Protein AF-A0A7W0SCW7-F1 (afdb_monomer)

Structure (mmCIF, N/CA/C/O backbone):
data_AF-A0A7W0SCW7-F1
#
_entry.id   AF-A0A7W0SCW7-F1
#
loop_
_atom_site.group_PDB
_atom_site.id
_atom_site.type_symbol
_atom_site.label_atom_id
_atom_site.label_alt_id
_atom_site.label_comp_id
_atom_site.label_asym_id
_atom_site.label_entity_id
_atom_site.label_seq_id
_atom_site.pdbx_PDB_ins_code
_atom_site.Cartn_x
_atom_site.Cartn_y
_atom_site.Cartn_z
_atom_site.occupancy
_atom_site.B_iso_or_equiv
_atom_site.auth_seq_id
_atom_site.auth_comp_id
_atom_site.auth_asym_id
_atom_site.auth_atom_id
_atom_site.pdbx_PDB_model_num
ATOM 1 N N . MET A 1 1 ? -10.619 -16.658 15.009 1.00 35.47 1 MET A N 1
ATOM 2 C CA . MET A 1 1 ? -9.729 -17.400 14.089 1.00 35.47 1 MET A CA 1
ATOM 3 C C . MET A 1 1 ? -8.859 -16.389 13.366 1.00 35.47 1 MET A C 1
ATOM 5 O O . MET A 1 1 ? -9.398 -15.415 12.860 1.00 35.47 1 MET A O 1
ATOM 9 N N . GLN A 1 2 ? -7.536 -16.546 13.400 1.00 40.06 2 GLN A N 1
ATOM 10 C CA . GLN A 1 2 ? -6.623 -15.662 12.677 1.00 40.06 2 GLN A CA 1
ATOM 11 C C . GLN A 1 2 ? -6.601 -16.139 11.224 1.00 40.06 2 GLN A C 1
ATOM 13 O O . GLN A 1 2 ? -5.915 -17.097 10.895 1.00 40.06 2 GLN A O 1
ATOM 18 N N . THR A 1 3 ? -7.447 -15.551 10.384 1.00 51.59 3 THR A N 1
ATOM 19 C CA . THR A 1 3 ? -7.334 -15.719 8.936 1.00 51.59 3 THR A CA 1
ATOM 20 C C . THR A 1 3 ? -6.038 -15.046 8.504 1.00 51.59 3 THR A C 1
ATOM 22 O O . THR A 1 3 ? -5.818 -13.882 8.850 1.00 51.59 3 THR A O 1
ATOM 25 N N . ASP A 1 4 ? -5.171 -15.775 7.804 1.00 77.69 4 ASP A N 1
ATOM 26 C CA . ASP A 1 4 ? -3.941 -15.217 7.246 1.00 77.69 4 ASP A CA 1
ATOM 27 C C . ASP A 1 4 ? -4.244 -13.938 6.456 1.00 77.69 4 ASP A C 1
ATOM 29 O O . ASP A 1 4 ? -5.260 -13.839 5.761 1.00 77.69 4 ASP A O 1
ATOM 33 N N . PHE A 1 5 ? -3.375 -12.933 6.584 1.00 85.75 5 PHE A N 1
ATOM 34 C CA . PHE A 1 5 ? -3.549 -11.680 5.858 1.00 85.75 5 PHE A CA 1
ATOM 35 C C . PHE A 1 5 ? -3.540 -11.976 4.345 1.00 85.75 5 PHE A C 1
ATOM 37 O O . PHE A 1 5 ? -2.606 -12.631 3.871 1.00 85.75 5 PHE A O 1
ATOM 44 N N . PRO A 1 6 ? -4.547 -11.519 3.575 1.00 91.25 6 PRO A N 1
ATOM 45 C CA . PRO A 1 6 ? -4.760 -11.929 2.191 1.00 91.25 6 PRO A CA 1
ATOM 46 C C . PRO A 1 6 ? -3.832 -11.161 1.249 1.00 91.25 6 PRO A C 1
ATOM 48 O O . PRO A 1 6 ? -4.259 -10.330 0.448 1.00 91.25 6 PRO A O 1
ATOM 51 N N . PHE A 1 7 ? -2.533 -11.412 1.376 1.00 95.50 7 PHE A N 1
ATOM 52 C CA . PHE A 1 7 ? -1.537 -10.807 0.511 1.00 95.50 7 PHE A CA 1
ATOM 53 C C . PHE A 1 7 ? -1.762 -11.218 -0.940 1.00 95.50 7 PHE A C 1
ATOM 55 O O . PHE A 1 7 ? -1.916 -12.407 -1.241 1.00 95.50 7 PHE A O 1
ATOM 62 N N . VAL A 1 8 ? -1.692 -10.245 -1.850 1.00 95.44 8 VAL A N 1
ATOM 63 C CA . VAL A 1 8 ? -1.710 -10.548 -3.284 1.00 95.44 8 VAL A CA 1
ATOM 64 C C . VAL A 1 8 ? -0.492 -11.397 -3.636 1.00 95.44 8 VAL A C 1
ATOM 66 O O . VAL A 1 8 ? 0.618 -11.153 -3.150 1.00 95.44 8 VAL A O 1
ATOM 69 N N . ARG A 1 9 ? -0.691 -12.422 -4.466 1.00 94.62 9 ARG A N 1
ATOM 70 C CA . ARG A 1 9 ? 0.388 -13.294 -4.938 1.00 94.62 9 ARG A CA 1
ATOM 71 C C . ARG A 1 9 ? 0.768 -12.884 -6.347 1.00 94.62 9 ARG A C 1
ATOM 73 O O . ARG A 1 9 ? -0.054 -12.958 -7.251 1.00 94.62 9 ARG A O 1
ATOM 80 N N . ILE A 1 10 ? 2.011 -12.453 -6.506 1.00 95.06 10 ILE A N 1
ATOM 81 C CA . ILE A 1 10 ? 2.553 -12.056 -7.799 1.00 95.06 10 ILE A CA 1
ATOM 82 C C . ILE A 1 10 ? 3.232 -13.275 -8.414 1.00 95.06 10 ILE A C 1
ATOM 84 O O . ILE A 1 10 ? 4.136 -13.824 -7.780 1.00 95.06 10 ILE A O 1
ATOM 88 N N . PRO A 1 11 ? 2.796 -13.737 -9.596 1.00 94.19 11 PRO A N 1
ATOM 89 C CA . PRO A 1 11 ? 3.443 -14.863 -10.249 1.00 94.19 11 PRO A CA 1
ATOM 90 C C . PRO A 1 11 ? 4.864 -14.469 -10.664 1.00 94.19 11 PRO A C 1
ATOM 92 O O . PRO A 1 11 ? 5.093 -13.363 -11.153 1.00 94.19 11 PRO A O 1
ATOM 95 N N . GLU A 1 12 ? 5.826 -15.377 -10.491 1.00 94.75 12 GLU A N 1
ATOM 96 C CA . GLU A 1 12 ? 7.241 -15.100 -10.796 1.00 94.75 12 GLU A CA 1
ATOM 97 C C . GLU A 1 12 ? 7.467 -14.762 -12.275 1.00 94.75 12 GLU A C 1
ATOM 99 O O . GLU A 1 12 ? 8.354 -13.979 -12.613 1.00 94.75 12 GLU A O 1
ATOM 104 N N . THR A 1 13 ? 6.607 -15.280 -13.157 1.00 94.38 13 THR A N 1
ATOM 105 C CA . THR A 1 13 ? 6.583 -14.948 -14.588 1.00 94.38 13 THR A CA 1
ATOM 106 C C . THR A 1 13 ? 6.368 -13.458 -14.854 1.00 94.38 13 THR A C 1
ATOM 108 O O . THR A 1 13 ? 6.744 -12.974 -15.918 1.00 94.38 13 THR A O 1
ATOM 111 N N . LEU A 1 14 ? 5.809 -12.718 -13.892 1.00 94.38 14 LEU A N 1
ATOM 112 C CA . LEU A 1 14 ? 5.561 -11.284 -13.989 1.00 94.38 14 LEU A CA 1
ATOM 113 C C . LEU A 1 14 ? 6.732 -10.437 -13.463 1.00 94.38 14 LEU A C 1
ATOM 115 O O . LEU A 1 14 ? 6.810 -9.248 -13.772 1.00 94.38 14 LEU A O 1
ATOM 119 N N . TYR A 1 15 ? 7.688 -11.017 -12.724 1.00 95.12 15 TYR A N 1
ATOM 120 C CA . TYR A 1 15 ? 8.849 -10.289 -12.184 1.00 95.12 15 TYR A CA 1
ATOM 121 C C . TYR A 1 15 ? 9.679 -9.530 -13.233 1.00 95.12 15 TYR A C 1
ATOM 123 O O . TYR A 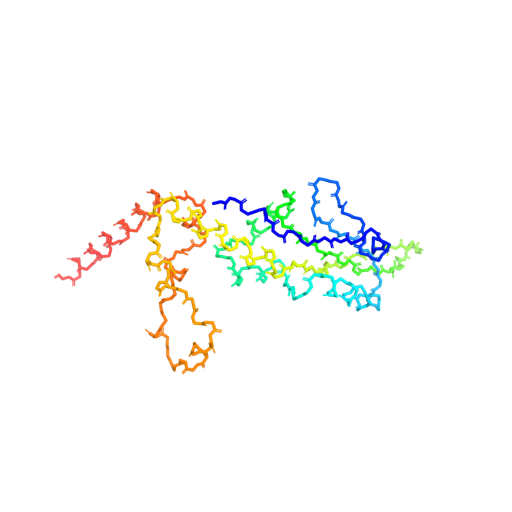1 15 ? 10.141 -8.433 -12.910 1.00 95.12 15 TYR A O 1
ATOM 131 N N . PRO A 1 16 ? 9.852 -10.007 -14.484 1.00 93.69 16 PRO A N 1
ATOM 132 C CA . PRO A 1 16 ? 10.515 -9.220 -15.523 1.00 93.69 16 PRO A CA 1
ATOM 133 C C . PRO A 1 16 ? 9.830 -7.877 -15.816 1.00 93.69 16 PRO A C 1
ATOM 135 O O . PRO A 1 16 ? 10.510 -6.924 -16.200 1.00 93.69 16 PRO A O 1
ATOM 138 N N . ILE A 1 17 ? 8.512 -7.794 -15.606 1.00 92.06 17 ILE A N 1
ATOM 139 C CA . ILE A 1 17 ? 7.700 -6.592 -15.818 1.00 92.06 17 ILE A CA 1
ATOM 140 C C . ILE A 1 17 ? 7.651 -5.760 -14.535 1.00 92.06 17 ILE A C 1
ATOM 142 O O . ILE A 1 17 ? 7.959 -4.572 -14.557 1.00 92.06 17 ILE A O 1
ATOM 146 N N . VAL A 1 18 ? 7.308 -6.371 -13.400 1.00 92.12 18 VAL A N 1
ATOM 147 C CA . VAL A 1 18 ? 6.953 -5.629 -12.172 1.00 92.12 18 VAL A CA 1
ATOM 148 C C . VAL A 1 18 ? 8.115 -5.446 -11.198 1.00 92.12 18 VAL A C 1
ATOM 150 O O . VAL A 1 18 ? 8.032 -4.627 -10.283 1.00 92.12 18 VAL A O 1
ATOM 153 N N . GLY A 1 19 ? 9.209 -6.170 -11.429 1.00 93.81 19 GLY A N 1
ATOM 154 C CA . GLY A 1 19 ? 10.325 -6.322 -10.504 1.00 93.81 19 GLY A CA 1
ATOM 155 C C . GLY A 1 19 ? 10.115 -7.490 -9.543 1.00 93.81 19 GLY A C 1
ATOM 156 O O . GLY A 1 19 ? 8.989 -7.861 -9.223 1.00 93.81 19 GLY A O 1
ATOM 157 N N . ALA A 1 20 ? 11.212 -8.073 -9.065 1.00 94.94 20 ALA A N 1
ATOM 158 C CA . ALA A 1 20 ? 11.166 -8.989 -7.929 1.00 94.94 20 ALA A CA 1
ATOM 159 C C . ALA A 1 20 ? 10.913 -8.198 -6.628 1.00 94.94 20 ALA A C 1
ATOM 161 O O . ALA A 1 20 ? 11.281 -7.018 -6.556 1.00 94.94 20 ALA A O 1
ATOM 162 N N . PRO A 1 21 ? 10.302 -8.809 -5.598 1.00 95.88 21 PRO A N 1
ATOM 163 C CA . PRO A 1 21 ? 10.134 -8.143 -4.316 1.00 95.88 21 PRO A CA 1
ATOM 164 C C . PRO A 1 21 ? 11.492 -7.910 -3.647 1.00 95.88 21 PRO A C 1
ATOM 166 O O . PRO A 1 21 ? 12.355 -8.789 -3.624 1.00 95.88 21 PRO A O 1
ATOM 169 N N . ASP A 1 22 ? 11.657 -6.737 -3.045 1.00 95.56 22 ASP A N 1
ATOM 170 C CA . ASP A 1 22 ? 12.793 -6.432 -2.181 1.00 95.56 22 ASP A CA 1
ATOM 171 C C . ASP A 1 22 ? 12.910 -7.473 -1.051 1.00 95.56 22 ASP A C 1
ATOM 173 O O . ASP A 1 22 ? 11.897 -7.773 -0.400 1.00 95.56 22 ASP A O 1
ATOM 177 N N . PRO A 1 23 ? 14.127 -7.964 -0.742 1.00 94.44 23 PRO A N 1
ATOM 178 C CA . PRO A 1 23 ? 14.338 -8.982 0.281 1.00 94.44 23 PRO A CA 1
ATOM 179 C C . PRO A 1 23 ? 13.669 -8.644 1.617 1.00 94.44 23 PRO A C 1
ATOM 181 O O . PRO A 1 23 ? 13.859 -7.562 2.170 1.00 94.44 23 PRO A O 1
ATOM 184 N N . GLY A 1 24 ? 12.884 -9.588 2.145 1.00 92.94 24 GLY A N 1
ATOM 185 C CA . GLY A 1 24 ? 12.198 -9.443 3.434 1.00 92.94 24 GLY A CA 1
ATOM 186 C C . GLY A 1 24 ? 11.026 -8.457 3.435 1.00 92.94 24 GLY A C 1
ATOM 187 O O . GLY A 1 24 ? 10.461 -8.185 4.491 1.00 92.94 24 GLY A O 1
ATOM 188 N N . THR A 1 25 ? 10.639 -7.927 2.276 1.00 95.88 25 THR A N 1
ATOM 189 C CA . THR A 1 25 ?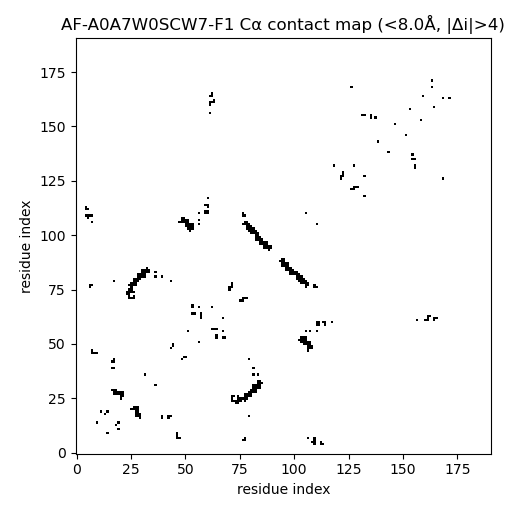 9.508 -7.006 2.152 1.00 95.88 25 THR A CA 1
ATOM 190 C C . THR A 1 25 ? 8.528 -7.477 1.078 1.00 95.88 25 THR A C 1
ATOM 192 O O . THR A 1 25 ? 8.674 -8.540 0.481 1.00 95.88 25 THR A O 1
ATOM 195 N N . ARG A 1 26 ? 7.497 -6.666 0.836 1.00 96.69 26 ARG A N 1
ATOM 196 C CA . ARG A 1 26 ? 6.544 -6.840 -0.266 1.00 96.69 26 ARG A CA 1
ATOM 197 C C . ARG A 1 26 ? 6.555 -5.627 -1.191 1.00 96.69 26 ARG A C 1
ATOM 199 O O . ARG A 1 26 ? 5.513 -5.191 -1.676 1.00 96.69 26 ARG A O 1
ATOM 206 N N . ILE A 1 27 ? 7.735 -5.030 -1.352 1.00 97.94 27 ILE A N 1
ATOM 207 C CA . ILE A 1 27 ? 7.930 -3.860 -2.195 1.00 97.94 27 ILE A CA 1
ATOM 208 C C . ILE A 1 27 ? 8.482 -4.314 -3.539 1.00 97.94 27 ILE A C 1
ATOM 210 O O . ILE A 1 27 ? 9.581 -4.852 -3.601 1.00 97.94 27 ILE A O 1
ATOM 214 N N . TYR A 1 28 ? 7.733 -4.058 -4.603 1.00 97.69 28 TYR A N 1
ATOM 215 C CA . TYR A 1 28 ? 8.117 -4.367 -5.976 1.00 97.69 28 TYR A CA 1
ATOM 216 C C . TYR A 1 28 ? 8.518 -3.063 -6.660 1.00 97.69 28 TYR A C 1
ATOM 218 O O . TYR A 1 28 ? 7.782 -2.075 -6.584 1.00 97.69 28 TYR A O 1
ATOM 226 N N . ARG A 1 29 ? 9.700 -3.029 -7.282 1.00 95.69 29 ARG A N 1
ATOM 227 C CA . ARG A 1 29 ? 10.222 -1.834 -7.957 1.00 95.69 29 ARG A CA 1
ATOM 228 C C . ARG A 1 29 ? 10.562 -2.122 -9.402 1.00 95.69 29 ARG A C 1
ATOM 230 O O . ARG A 1 29 ? 11.314 -3.049 -9.697 1.00 95.69 29 ARG A O 1
ATOM 237 N N . ARG A 1 30 ? 10.101 -1.231 -10.271 1.00 95.19 30 ARG A N 1
ATOM 238 C CA . ARG A 1 30 ? 10.507 -1.165 -11.665 1.00 95.19 30 ARG A CA 1
ATOM 239 C C . ARG A 1 30 ? 10.925 0.254 -12.026 1.00 95.19 30 ARG A C 1
ATOM 241 O O . ARG A 1 30 ? 10.326 1.220 -11.559 1.00 95.19 30 ARG A O 1
ATOM 248 N N . ASP A 1 31 ? 11.944 0.347 -12.865 1.00 93.50 31 ASP A N 1
ATOM 249 C CA . ASP A 1 31 ? 12.340 1.574 -13.544 1.00 93.50 31 ASP A CA 1
ATOM 250 C C . ASP A 1 31 ? 11.952 1.440 -15.022 1.00 93.50 31 ASP A C 1
ATOM 252 O O . ASP A 1 31 ? 12.054 0.346 -15.589 1.00 93.50 31 ASP A O 1
ATOM 256 N N . GLY A 1 32 ? 11.537 2.540 -15.643 1.00 91.19 32 GLY A N 1
ATOM 257 C CA . GLY A 1 32 ? 11.227 2.578 -17.070 1.00 91.19 32 GLY A CA 1
ATOM 258 C C . GLY A 1 32 ? 10.955 3.990 -17.570 1.00 91.19 32 GLY A C 1
ATOM 259 O O . GLY A 1 32 ? 11.182 4.968 -16.851 1.00 91.19 32 GLY A O 1
ATOM 260 N N . SER A 1 33 ? 10.517 4.112 -18.815 1.00 90.44 33 SER A N 1
ATOM 261 C CA . SER A 1 33 ? 10.095 5.381 -19.404 1.00 90.44 33 SER A CA 1
ATOM 262 C C . SER A 1 33 ? 8.637 5.708 -19.061 1.00 90.44 33 SER A C 1
ATOM 264 O O . SER A 1 33 ? 7.902 4.884 -18.512 1.00 90.44 33 SER A O 1
ATOM 266 N N . GLN A 1 34 ? 8.195 6.927 -19.380 1.00 88.81 34 GLN A N 1
ATOM 267 C CA . GLN A 1 34 ? 6.798 7.317 -19.181 1.00 88.81 34 GLN A CA 1
ATOM 268 C C . GLN A 1 34 ? 5.854 6.444 -20.022 1.00 88.81 34 GLN A C 1
ATOM 270 O O . GLN A 1 34 ? 4.777 6.076 -19.561 1.00 88.81 34 GLN A O 1
ATOM 275 N N . GLU A 1 35 ? 6.268 6.084 -21.233 1.00 87.81 35 GLU A N 1
ATOM 276 C CA . GLU A 1 35 ? 5.506 5.276 -22.188 1.00 87.81 35 GLU A CA 1
ATOM 277 C C . GLU A 1 35 ? 5.311 3.837 -21.687 1.00 87.81 35 GLU A C 1
ATOM 279 O O . GLU A 1 35 ? 4.252 3.246 -21.880 1.00 87.81 35 GLU A O 1
ATOM 284 N N . GLU A 1 36 ? 6.300 3.291 -20.976 1.00 91.88 36 GLU A N 1
ATOM 285 C CA . GLU A 1 36 ? 6.239 1.949 -20.386 1.00 91.88 36 GLU A CA 1
ATOM 286 C C . GLU A 1 36 ? 5.344 1.882 -19.135 1.00 91.88 36 GLU A C 1
ATOM 288 O O . GLU A 1 36 ? 4.913 0.797 -18.741 1.00 91.88 36 GLU A O 1
ATOM 293 N N . SER A 1 37 ? 5.037 3.026 -18.510 1.00 92.12 37 SER A N 1
ATOM 294 C CA . SER A 1 37 ? 4.282 3.066 -17.249 1.00 92.12 37 SER A CA 1
ATOM 295 C C . SER A 1 37 ? 2.849 2.539 -17.381 1.00 92.12 37 SER A C 1
ATOM 297 O O . SER A 1 37 ? 2.361 1.896 -16.453 1.00 92.12 37 SER A O 1
ATOM 299 N N . ALA A 1 38 ? 2.197 2.748 -18.532 1.00 92.69 38 ALA A N 1
ATOM 300 C CA . ALA A 1 38 ? 0.849 2.241 -18.793 1.00 92.69 38 ALA A CA 1
ATOM 301 C C . ALA A 1 38 ? 0.839 0.709 -18.908 1.00 92.69 38 ALA A C 1
ATOM 303 O O . ALA A 1 38 ? 0.066 0.049 -18.223 1.00 92.69 38 ALA A O 1
ATOM 304 N N . ILE A 1 39 ? 1.775 0.139 -19.676 1.00 93.19 39 ILE A N 1
ATOM 305 C CA . ILE A 1 39 ? 1.928 -1.319 -19.830 1.00 93.19 39 ILE A CA 1
ATOM 306 C C . ILE A 1 39 ? 2.202 -1.970 -18.474 1.00 93.19 39 ILE A C 1
ATOM 308 O O . ILE A 1 39 ? 1.617 -2.996 -18.131 1.00 93.19 39 ILE A O 1
ATOM 312 N N . TRP A 1 40 ? 3.091 -1.362 -17.686 1.00 96.00 40 TRP A N 1
ATOM 313 C CA . TRP A 1 40 ? 3.373 -1.824 -16.335 1.00 96.00 40 TRP A CA 1
ATOM 314 C C . TRP A 1 40 ? 2.131 -1.767 -15.438 1.00 96.00 40 TRP A C 1
ATOM 316 O O . TRP A 1 40 ? 1.877 -2.719 -14.701 1.00 96.00 40 TRP A O 1
ATOM 326 N N . PHE A 1 41 ? 1.358 -0.677 -15.505 1.00 95.56 41 PHE A N 1
ATOM 327 C CA . PHE A 1 41 ? 0.151 -0.489 -14.702 1.00 95.56 41 PHE A CA 1
ATOM 328 C C . PHE A 1 41 ? -0.935 -1.517 -15.041 1.00 95.56 41 PHE A C 1
ATOM 330 O O . PHE A 1 41 ? -1.492 -2.142 -14.136 1.00 95.56 41 PHE A O 1
ATOM 337 N N . ASP A 1 42 ? -1.195 -1.746 -16.324 1.00 94.62 42 ASP A N 1
ATOM 338 C CA . ASP A 1 42 ? -2.180 -2.731 -16.775 1.00 94.62 42 ASP A CA 1
ATOM 339 C C . ASP A 1 42 ? -1.780 -4.141 -16.314 1.00 94.62 42 ASP A C 1
ATOM 341 O O . ASP A 1 42 ? -2.574 -4.851 -15.695 1.00 94.62 42 ASP A O 1
ATOM 345 N N . ALA A 1 43 ? -0.501 -4.499 -16.479 1.00 94.06 43 ALA A N 1
ATOM 346 C CA . ALA A 1 43 ? 0.027 -5.794 -16.059 1.00 94.06 43 ALA A CA 1
ATOM 347 C C . ALA A 1 43 ? -0.079 -6.034 -14.541 1.00 94.06 43 ALA A C 1
ATOM 349 O O . ALA A 1 43 ? -0.374 -7.151 -14.112 1.00 94.06 43 ALA A O 1
ATOM 350 N N . ILE A 1 44 ? 0.156 -5.015 -13.698 1.00 95.62 44 ILE A N 1
ATOM 351 C CA . ILE A 1 44 ? -0.021 -5.190 -12.245 1.00 95.62 44 ILE A CA 1
ATOM 352 C C . ILE A 1 44 ? -1.496 -5.254 -11.856 1.00 95.62 44 ILE A C 1
ATOM 354 O O . ILE A 1 44 ? -1.848 -6.041 -10.977 1.00 95.62 44 ILE A O 1
ATOM 358 N N . THR A 1 45 ? -2.357 -4.433 -12.462 1.00 95.19 45 THR A N 1
ATOM 359 C CA . THR A 1 45 ? -3.759 -4.296 -12.039 1.00 95.19 45 THR A CA 1
ATOM 360 C C . THR A 1 45 ? -4.609 -5.498 -12.407 1.00 95.19 45 THR A C 1
ATOM 362 O O . THR A 1 45 ? -5.537 -5.814 -11.664 1.00 95.19 45 THR A O 1
ATOM 365 N N . GLU A 1 46 ? -4.230 -6.240 -13.445 1.00 94.69 46 GLU A N 1
ATOM 366 C CA . GLU A 1 46 ? -4.807 -7.551 -13.747 1.00 94.69 46 GLU A CA 1
ATOM 367 C C . GLU A 1 46 ? -4.647 -8.538 -12.575 1.00 94.69 46 GLU A C 1
ATOM 369 O O . GLU A 1 46 ? -5.550 -9.320 -12.283 1.00 94.69 46 GLU A O 1
ATOM 374 N N . VAL A 1 47 ? -3.530 -8.460 -11.842 1.00 95.00 47 VAL A N 1
ATOM 375 C CA . VAL A 1 47 ? -3.233 -9.363 -10.717 1.00 95.00 47 VAL A CA 1
ATOM 376 C C . VAL A 1 47 ? -3.719 -8.811 -9.380 1.00 95.00 47 VAL A C 1
ATOM 378 O O . VAL A 1 47 ? -4.256 -9.550 -8.555 1.00 95.00 47 VAL A O 1
ATOM 381 N N . ILE A 1 48 ? -3.503 -7.519 -9.120 1.00 95.94 48 ILE A N 1
ATOM 382 C CA . ILE A 1 48 ? -3.781 -6.926 -7.802 1.00 95.94 48 ILE A CA 1
ATOM 383 C C . ILE A 1 48 ? -5.198 -6.358 -7.680 1.00 95.94 48 ILE A C 1
ATOM 385 O O . ILE A 1 48 ? -5.628 -6.032 -6.570 1.00 95.94 48 ILE A O 1
ATOM 389 N N . GLY A 1 49 ? -5.912 -6.237 -8.801 1.00 96.06 49 GLY A N 1
ATOM 390 C CA . GLY A 1 49 ? -7.235 -5.637 -8.877 1.00 96.06 49 GLY A CA 1
ATOM 391 C C . GLY A 1 49 ? -7.227 -4.136 -8.556 1.00 96.06 49 GLY A C 1
ATOM 392 O O . GLY A 1 49 ? -6.228 -3.442 -8.784 1.00 96.06 49 GLY A O 1
ATOM 393 N N . PRO A 1 50 ? -8.337 -3.605 -8.007 1.00 96.38 50 PRO A N 1
ATOM 394 C CA . PRO A 1 50 ? -8.414 -2.213 -7.587 1.00 96.38 50 PRO A CA 1
ATOM 395 C C . PRO A 1 50 ? -7.283 -1.854 -6.621 1.00 96.38 50 PRO A C 1
ATOM 397 O O . PRO A 1 50 ? -6.999 -2.579 -5.664 1.00 96.38 50 PRO A O 1
ATOM 400 N N . SER A 1 51 ? -6.659 -0.704 -6.843 1.00 96.94 51 SER A N 1
ATOM 401 C CA . SER A 1 51 ? -5.517 -0.246 -6.057 1.00 96.94 51 SER A CA 1
ATOM 402 C C . SER A 1 51 ? -5.628 1.235 -5.714 1.00 96.94 51 SER A C 1
ATOM 404 O O . SER A 1 51 ? -6.413 1.982 -6.299 1.00 96.94 51 SER A O 1
ATOM 406 N N . VAL A 1 52 ? -4.858 1.659 -4.717 1.00 96.69 52 VAL A N 1
ATOM 407 C CA . VAL A 1 52 ? -4.777 3.055 -4.281 1.00 96.69 52 VAL A CA 1
ATOM 408 C C . VAL A 1 52 ? -3.336 3.474 -4.060 1.00 96.69 52 VAL A C 1
ATOM 410 O O . VAL A 1 52 ? -2.463 2.649 -3.805 1.00 96.69 52 VAL A O 1
ATOM 413 N N . SER A 1 53 ? -3.079 4.779 -4.096 1.00 96.19 53 SER A N 1
ATOM 414 C CA . SER A 1 53 ? -1.782 5.303 -3.676 1.00 96.19 53 SER A CA 1
ATOM 415 C C . SER A 1 53 ? -1.541 5.064 -2.176 1.00 96.19 53 SER A C 1
ATOM 417 O O . SER A 1 53 ? -2.500 4.889 -1.418 1.00 96.19 53 SER A O 1
ATOM 419 N N . PRO A 1 54 ? -0.291 5.152 -1.680 1.00 95.25 54 PRO A N 1
ATOM 420 C CA . PRO A 1 54 ? -0.016 5.080 -0.242 1.00 95.25 54 PRO A CA 1
ATOM 421 C C . PRO A 1 54 ? -0.805 6.101 0.588 1.00 95.25 54 PRO A C 1
ATOM 423 O O . PRO A 1 54 ? -1.116 5.850 1.748 1.00 95.25 54 PRO A O 1
ATOM 426 N N . GLY A 1 55 ? -1.131 7.261 0.005 1.00 93.50 55 GLY A N 1
ATOM 427 C CA . GLY A 1 55 ? -2.020 8.239 0.634 1.00 93.50 55 GLY A CA 1
ATOM 428 C C . GLY A 1 55 ? -3.479 7.776 0.659 1.00 93.50 55 GLY A C 1
ATOM 429 O O . GLY A 1 55 ? -4.152 7.944 1.672 1.00 93.50 55 GLY A O 1
ATOM 430 N N . GLY A 1 56 ? -3.945 7.139 -0.418 1.00 94.69 56 GLY A N 1
ATOM 431 C CA . GLY A 1 56 ? -5.302 6.601 -0.540 1.00 94.69 56 GLY A CA 1
ATOM 432 C C . GLY A 1 56 ? -5.609 5.435 0.404 1.00 94.69 56 GLY A C 1
ATOM 433 O O . GLY A 1 56 ? -6.773 5.196 0.705 1.00 94.69 56 GLY A O 1
ATOM 434 N N . VAL A 1 57 ? -4.597 4.762 0.966 1.00 95.50 57 VAL A N 1
ATOM 435 C CA . VAL A 1 57 ? -4.798 3.761 2.036 1.00 95.50 57 VAL A CA 1
ATOM 436 C C . VAL A 1 57 ? -5.563 4.351 3.230 1.00 95.50 57 VAL A C 1
ATOM 438 O O . VAL A 1 57 ? -6.350 3.647 3.862 1.00 95.50 57 VAL A O 1
ATOM 441 N N . GLY A 1 58 ? -5.403 5.654 3.496 1.00 87.75 58 GLY A N 1
ATOM 442 C CA . GLY A 1 58 ? -6.134 6.368 4.546 1.00 87.75 58 GLY A CA 1
ATOM 443 C C . GLY A 1 58 ? -7.658 6.395 4.360 1.00 87.75 58 GLY A C 1
ATOM 444 O O . GLY A 1 58 ? -8.378 6.614 5.327 1.00 87.75 58 GLY A O 1
ATOM 445 N N . MET A 1 59 ? -8.160 6.143 3.145 1.00 86.81 59 MET A N 1
ATOM 446 C CA . MET A 1 59 ? -9.601 6.016 2.886 1.00 86.81 59 MET A CA 1
ATOM 447 C C . MET A 1 59 ? -10.183 4.711 3.445 1.00 86.81 59 MET A C 1
ATOM 449 O O . MET A 1 59 ? -11.373 4.649 3.730 1.00 86.81 59 MET A O 1
ATOM 453 N N . TYR A 1 60 ? -9.354 3.676 3.618 1.00 90.44 60 TYR A N 1
ATOM 454 C CA . TYR A 1 60 ? -9.760 2.383 4.179 1.00 90.44 60 TYR A CA 1
ATOM 455 C C . TYR A 1 60 ? -9.415 2.289 5.667 1.00 90.44 60 TYR A C 1
ATOM 457 O O . TYR A 1 60 ? -10.225 1.862 6.494 1.00 90.44 60 TYR A O 1
ATOM 465 N N . CYS A 1 61 ? -8.198 2.709 6.012 1.00 88.50 61 CYS A N 1
ATOM 466 C CA . CYS A 1 61 ? -7.635 2.575 7.347 1.00 88.50 61 CYS A CA 1
ATOM 467 C C . CYS A 1 61 ? -7.510 3.953 8.017 1.00 88.50 61 CYS A C 1
ATOM 469 O O . CYS A 1 61 ? -6.838 4.819 7.457 1.00 88.50 61 CYS A O 1
ATOM 471 N N . PRO A 1 62 ? -8.042 4.157 9.238 1.00 84.00 62 PRO A N 1
ATOM 472 C CA . PRO A 1 62 ? -7.942 5.419 9.984 1.00 84.00 62 PRO A CA 1
ATOM 473 C C . PRO A 1 62 ? -6.540 5.609 10.595 1.00 84.00 62 PRO A C 1
ATOM 475 O O . PRO A 1 62 ? -6.353 5.670 11.809 1.00 84.00 62 PRO A O 1
ATOM 478 N N . VAL A 1 63 ? -5.511 5.641 9.754 1.00 85.94 63 VAL A N 1
ATOM 479 C CA . VAL A 1 63 ? -4.102 5.625 10.158 1.00 85.94 63 VAL A CA 1
ATOM 480 C C . VAL A 1 63 ? -3.338 6.774 9.521 1.00 85.94 63 VAL A C 1
ATOM 482 O O . VAL A 1 63 ? -3.695 7.295 8.467 1.00 85.94 63 VAL A O 1
ATOM 485 N N . SER A 1 64 ? -2.245 7.182 10.162 1.00 88.38 64 SER A N 1
ATOM 486 C CA . SER A 1 64 ? -1.381 8.213 9.596 1.00 88.38 64 SER A CA 1
ATOM 487 C C . SER A 1 64 ? -0.619 7.690 8.375 1.00 88.38 64 SER A C 1
ATOM 489 O O . SER A 1 64 ? -0.279 6.509 8.284 1.00 88.38 64 SER A O 1
ATOM 491 N N . ARG A 1 65 ? -0.235 8.600 7.472 1.00 89.44 65 ARG A N 1
ATOM 492 C CA . ARG A 1 65 ? 0.657 8.285 6.344 1.00 89.44 65 ARG A CA 1
ATOM 493 C C . ARG A 1 65 ? 1.944 7.594 6.816 1.00 89.44 65 ARG A C 1
ATOM 495 O O . ARG A 1 65 ? 2.390 6.639 6.192 1.00 89.44 65 ARG A O 1
ATOM 502 N N . ALA A 1 66 ? 2.514 8.026 7.942 1.00 93.31 66 ALA A N 1
ATOM 503 C CA . ALA A 1 66 ? 3.705 7.404 8.522 1.00 93.31 66 ALA A CA 1
ATOM 504 C C . ALA A 1 66 ? 3.473 5.935 8.922 1.00 93.31 66 ALA A C 1
ATOM 506 O O . ALA A 1 66 ? 4.344 5.099 8.686 1.00 93.31 66 ALA A O 1
ATOM 507 N N . ALA A 1 67 ? 2.298 5.604 9.470 1.00 94.31 67 ALA A N 1
ATOM 508 C CA . ALA A 1 67 ? 1.935 4.223 9.781 1.00 94.31 67 ALA A CA 1
ATOM 509 C C . ALA A 1 67 ? 1.817 3.358 8.515 1.00 94.31 67 ALA A C 1
ATOM 511 O O . ALA A 1 67 ? 2.282 2.219 8.530 1.00 94.31 67 ALA A O 1
ATOM 512 N N . VAL A 1 68 ? 1.291 3.905 7.409 1.00 96.56 68 VAL A N 1
ATOM 513 C CA . VAL A 1 68 ? 1.261 3.209 6.108 1.00 96.56 68 VAL A CA 1
ATOM 514 C C . VAL A 1 68 ? 2.678 2.851 5.653 1.00 96.56 68 VAL A C 1
ATOM 516 O O . VAL A 1 68 ? 2.976 1.682 5.421 1.00 96.56 68 VAL A O 1
ATOM 519 N N . TYR A 1 69 ? 3.592 3.828 5.601 1.00 96.25 69 TYR A N 1
ATOM 520 C CA . TYR A 1 69 ? 4.976 3.566 5.184 1.00 96.25 69 TYR A CA 1
ATOM 521 C C . TYR A 1 69 ? 5.717 2.620 6.130 1.00 96.25 69 TYR A C 1
ATOM 523 O O . TYR A 1 69 ? 6.527 1.819 5.669 1.00 96.25 69 TYR A O 1
ATOM 531 N N . LYS A 1 70 ? 5.452 2.685 7.440 1.00 96.56 70 LYS A N 1
ATOM 532 C CA . LYS A 1 70 ? 6.011 1.731 8.402 1.00 96.56 70 LYS A CA 1
ATOM 533 C C . LYS A 1 70 ? 5.557 0.305 8.080 1.00 96.56 70 LYS A C 1
ATOM 535 O O . LYS A 1 70 ? 6.399 -0.577 7.966 1.00 96.56 70 LYS A O 1
ATOM 540 N N . ARG A 1 71 ? 4.255 0.096 7.861 1.00 96.75 71 ARG A N 1
ATOM 541 C CA . ARG A 1 71 ? 3.695 -1.227 7.547 1.00 96.75 71 ARG A CA 1
ATOM 542 C C . ARG A 1 71 ? 4.251 -1.804 6.239 1.00 96.75 71 ARG A C 1
ATOM 544 O O . ARG A 1 71 ? 4.577 -2.985 6.193 1.00 96.75 71 ARG A O 1
ATOM 551 N N . ILE A 1 72 ? 4.426 -0.962 5.218 1.00 97.38 72 ILE A N 1
ATOM 552 C CA . ILE A 1 72 ? 5.074 -1.326 3.946 1.00 97.38 72 ILE A CA 1
ATOM 553 C C . ILE A 1 72 ? 6.519 -1.791 4.173 1.00 97.38 72 ILE A C 1
ATOM 555 O O . ILE A 1 72 ? 6.907 -2.860 3.708 1.00 97.38 72 ILE A O 1
ATOM 559 N N . LYS A 1 73 ? 7.318 -1.007 4.911 1.00 96.38 73 LYS A N 1
ATOM 560 C CA . LYS A 1 73 ? 8.728 -1.330 5.198 1.00 96.38 73 LYS A CA 1
ATOM 561 C C . LYS A 1 73 ? 8.891 -2.619 6.003 1.00 96.38 73 LYS A C 1
ATOM 563 O O . LYS A 1 73 ? 9.891 -3.302 5.846 1.00 96.38 73 LYS A O 1
ATOM 568 N N . GLU A 1 74 ? 7.910 -2.949 6.839 1.00 96.12 74 GLU A N 1
ATOM 569 C CA . GLU A 1 74 ? 7.856 -4.202 7.600 1.00 96.12 74 GLU A CA 1
ATOM 570 C C . GLU A 1 74 ? 7.368 -5.402 6.763 1.00 96.12 74 GLU A C 1
ATOM 572 O O . GLU A 1 74 ? 7.191 -6.486 7.310 1.00 96.12 74 GLU A O 1
ATOM 577 N N . GLY A 1 75 ? 7.087 -5.225 5.465 1.00 96.00 75 GLY A N 1
ATOM 578 C CA . GLY A 1 75 ? 6.576 -6.296 4.603 1.00 96.00 75 GLY A CA 1
ATOM 579 C C . GLY A 1 75 ? 5.139 -6.722 4.923 1.00 96.00 75 GLY A C 1
ATOM 580 O O . GLY A 1 75 ? 4.687 -7.767 4.468 1.00 96.00 75 GLY A O 1
ATOM 581 N N . ARG A 1 76 ? 4.403 -5.915 5.697 1.00 96.50 76 ARG A N 1
ATOM 582 C CA . ARG A 1 76 ? 3.022 -6.187 6.143 1.00 96.50 76 ARG A CA 1
ATOM 583 C C . ARG A 1 76 ? 1.957 -5.523 5.267 1.00 96.50 76 ARG A C 1
ATOM 585 O O . ARG A 1 76 ? 0.780 -5.503 5.631 1.00 96.50 76 ARG A O 1
ATOM 592 N N . LEU A 1 77 ? 2.383 -4.921 4.163 1.00 97.56 77 LEU A N 1
ATOM 593 C CA . LEU A 1 77 ? 1.538 -4.342 3.127 1.00 97.56 77 LEU A CA 1
ATOM 594 C C . LEU A 1 77 ? 2.333 -4.324 1.819 1.00 97.56 77 LEU A C 1
ATOM 596 O O . LEU A 1 77 ? 3.467 -3.838 1.801 1.00 97.56 77 LEU A O 1
ATOM 600 N N . SER A 1 78 ? 1.755 -4.858 0.749 1.00 98.25 78 SER A N 1
ATOM 601 C CA . SER A 1 78 ? 2.364 -4.853 -0.578 1.00 98.25 78 SER A CA 1
ATOM 602 C C . SER A 1 78 ? 2.304 -3.458 -1.201 1.00 98.25 78 SER A C 1
ATOM 604 O O . SER A 1 78 ? 1.318 -2.734 -1.047 1.00 98.25 78 SER A O 1
ATOM 606 N N . ILE A 1 79 ? 3.348 -3.083 -1.939 1.00 98.19 79 ILE A N 1
ATOM 607 C CA . ILE A 1 79 ? 3.337 -1.883 -2.781 1.00 98.19 79 ILE A CA 1
ATOM 608 C C . ILE A 1 79 ? 4.126 -2.119 -4.068 1.00 98.19 79 ILE A C 1
ATOM 610 O O . ILE A 1 79 ? 5.200 -2.722 -4.057 1.00 98.19 79 ILE A O 1
ATOM 614 N N . PHE A 1 80 ? 3.596 -1.587 -5.162 1.00 98.12 80 PHE A N 1
ATOM 615 C CA . PHE A 1 80 ? 4.172 -1.634 -6.500 1.00 98.12 80 PHE A CA 1
ATOM 616 C C . PHE A 1 80 ? 4.607 -0.229 -6.886 1.00 98.12 80 PHE A C 1
ATOM 6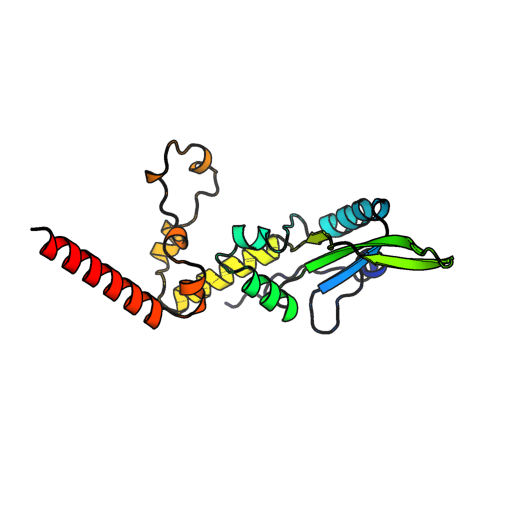18 O O . PHE A 1 80 ? 3.800 0.699 -6.827 1.00 98.12 80 PHE A O 1
ATOM 625 N N . LEU A 1 81 ? 5.885 -0.065 -7.219 1.00 97.38 81 LEU A N 1
ATOM 626 C CA . LEU A 1 81 ? 6.513 1.223 -7.485 1.00 97.38 81 LEU A CA 1
ATOM 627 C C . LEU A 1 81 ? 7.114 1.244 -8.891 1.00 97.38 81 LEU A C 1
ATOM 629 O O . LEU A 1 81 ? 8.023 0.464 -9.177 1.00 97.38 81 LEU A O 1
ATOM 633 N N . PHE A 1 82 ? 6.671 2.184 -9.723 1.00 96.50 82 PHE A N 1
ATOM 634 C CA . PHE A 1 82 ? 7.270 2.457 -11.028 1.00 96.50 82 PHE A CA 1
ATOM 635 C C . PHE A 1 82 ? 7.971 3.813 -11.016 1.00 96.50 82 PHE A C 1
ATOM 637 O O . PHE A 1 82 ? 7.324 4.847 -10.843 1.00 96.50 82 PHE A O 1
ATOM 644 N N . HIS A 1 83 ? 9.292 3.821 -11.184 1.00 94.31 83 HIS A N 1
ATOM 645 C CA . HIS A 1 83 ? 10.077 5.045 -11.299 1.00 94.31 83 HIS A CA 1
ATOM 646 C C . HIS A 1 83 ? 10.257 5.386 -12.773 1.00 94.31 83 HIS A C 1
ATOM 648 O O . HIS A 1 83 ? 10.955 4.681 -13.504 1.00 94.31 83 HIS A O 1
ATOM 654 N N . VAL A 1 84 ? 9.669 6.504 -13.190 1.00 91.31 84 VAL A N 1
ATOM 655 C CA . VAL A 1 84 ? 9.956 7.070 -14.506 1.00 91.31 84 VAL A CA 1
ATOM 656 C C . VAL A 1 84 ? 11.378 7.613 -14.488 1.00 91.31 84 VAL A C 1
ATOM 658 O O . VAL A 1 84 ? 11.771 8.352 -13.576 1.00 91.31 84 VAL A O 1
ATOM 661 N N . THR A 1 85 ? 12.166 7.207 -15.478 1.00 90.25 85 THR A N 1
ATOM 662 C CA . THR A 1 85 ? 13.562 7.604 -15.613 1.00 90.25 85 THR A CA 1
ATOM 663 C C . THR A 1 85 ? 13.788 8.400 -16.888 1.00 90.25 85 THR A C 1
ATOM 665 O O . THR A 1 85 ? 13.398 7.985 -17.976 1.00 90.25 85 THR A O 1
ATOM 668 N N . HIS A 1 86 ? 14.462 9.543 -16.758 1.00 83.75 86 HIS A N 1
ATOM 669 C CA . HIS A 1 86 ? 14.809 10.413 -17.883 1.00 83.75 86 HIS A CA 1
ATOM 670 C C . HIS A 1 86 ? 16.319 10.472 -18.053 1.00 83.75 86 HIS A C 1
ATOM 672 O O . HIS A 1 86 ? 17.060 10.662 -17.082 1.00 83.75 86 HIS A O 1
ATOM 678 N N . ARG A 1 87 ? 16.796 10.362 -19.295 1.00 80.00 87 ARG A N 1
ATOM 679 C CA . ARG A 1 87 ? 18.199 10.637 -19.622 1.00 80.00 87 ARG A CA 1
ATOM 680 C C . ARG A 1 87 ? 18.361 12.125 -19.900 1.00 80.00 87 ARG A C 1
ATOM 682 O O . ARG A 1 87 ? 17.734 12.662 -20.804 1.00 80.00 87 ARG A O 1
ATOM 689 N N . LYS A 1 88 ? 19.238 12.783 -19.146 1.00 76.75 88 LYS A N 1
ATOM 690 C CA . LYS A 1 88 ? 19.620 14.178 -19.374 1.00 76.75 88 LYS A CA 1
ATOM 691 C C . LYS A 1 88 ? 21.119 14.272 -19.626 1.00 76.75 88 LYS A C 1
ATOM 693 O O . LYS A 1 88 ? 21.913 13.875 -18.771 1.00 76.75 88 LYS A O 1
ATOM 698 N N . THR A 1 89 ? 21.513 14.836 -20.763 1.00 76.06 89 THR A N 1
ATOM 699 C CA . THR A 1 89 ? 22.916 15.176 -21.026 1.00 76.06 89 THR A CA 1
ATOM 700 C C . THR A 1 89 ? 23.274 16.444 -20.257 1.00 76.06 89 THR A C 1
ATOM 702 O O . THR A 1 89 ? 22.589 17.464 -20.340 1.00 76.06 89 THR A O 1
ATOM 705 N N . THR A 1 90 ? 24.323 16.373 -19.445 1.00 75.19 90 THR A N 1
ATOM 706 C CA . THR A 1 90 ? 24.872 17.535 -18.733 1.00 75.19 90 THR A CA 1
ATOM 707 C C . THR A 1 90 ? 25.648 18.442 -19.689 1.00 75.19 90 THR A C 1
ATOM 709 O O . THR A 1 90 ? 26.078 18.005 -20.753 1.00 75.19 90 THR A O 1
ATOM 712 N N . LEU A 1 91 ? 25.895 19.694 -19.286 1.00 72.81 91 LEU A N 1
ATOM 713 C CA . LEU A 1 91 ? 26.677 20.669 -20.068 1.00 72.81 91 LEU A CA 1
ATOM 714 C C . LEU A 1 91 ? 28.115 20.203 -20.387 1.00 72.81 91 LEU A C 1
ATOM 716 O O . LEU A 1 91 ? 28.751 20.757 -21.273 1.00 72.81 91 LEU A O 1
ATOM 720 N N . PHE A 1 92 ? 28.607 19.162 -19.707 1.00 82.75 92 PHE A N 1
ATOM 721 C CA . PHE A 1 92 ? 29.913 18.535 -19.940 1.00 82.75 92 PHE A CA 1
ATOM 722 C C . PHE A 1 92 ? 29.813 17.181 -20.666 1.00 82.75 92 PHE A C 1
ATOM 724 O O . PHE A 1 92 ? 30.693 16.335 -20.525 1.00 82.75 92 PHE A O 1
ATOM 731 N N . GLY A 1 93 ? 28.709 16.916 -21.373 1.00 74.38 93 GLY A N 1
ATOM 732 C CA . GLY A 1 93 ? 28.530 15.711 -22.191 1.00 74.38 93 GLY A CA 1
ATOM 733 C C . GLY A 1 93 ? 28.282 14.409 -21.415 1.00 74.38 93 GLY A C 1
ATOM 734 O O . GLY A 1 93 ? 28.076 13.366 -22.028 1.00 74.38 93 GLY A O 1
ATOM 735 N N . LYS A 1 94 ? 28.261 14.430 -20.074 1.00 79.94 94 LYS A N 1
ATOM 736 C CA . LYS A 1 94 ? 27.943 13.238 -19.265 1.00 79.94 94 LYS A CA 1
ATOM 737 C C . LYS A 1 94 ? 26.438 12.994 -19.232 1.00 79.94 94 LYS A C 1
ATOM 739 O O . LYS A 1 94 ? 25.677 13.927 -18.963 1.00 79.94 94 LYS A O 1
ATOM 744 N N . ASN A 1 95 ? 26.024 11.743 -19.410 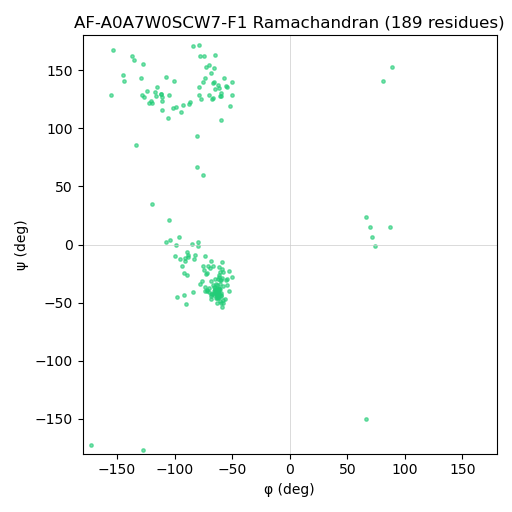1.00 78.69 95 ASN A N 1
ATOM 745 C CA . ASN A 1 95 ? 24.632 11.325 -19.256 1.00 78.69 95 ASN A CA 1
ATOM 746 C C . ASN A 1 95 ? 24.286 11.170 -17.770 1.00 78.69 95 ASN A C 1
ATOM 748 O O . ASN A 1 95 ? 24.988 10.480 -17.032 1.00 78.69 95 ASN A O 1
ATOM 752 N N . LYS A 1 96 ? 23.190 11.793 -17.334 1.00 79.25 96 LYS A N 1
ATOM 753 C CA . LYS A 1 96 ? 22.616 11.630 -15.996 1.00 79.25 96 LYS A CA 1
ATOM 754 C C . LYS A 1 96 ? 21.233 11.000 -16.121 1.00 79.25 96 LYS A C 1
ATOM 756 O O . LYS A 1 96 ? 20.399 11.509 -16.865 1.00 79.25 96 LYS A O 1
ATOM 761 N N . ILE A 1 97 ? 20.994 9.919 -15.383 1.00 79.50 97 ILE A N 1
ATOM 762 C CA . ILE A 1 97 ? 19.655 9.346 -15.221 1.00 79.50 97 ILE A CA 1
ATOM 763 C C . ILE A 1 97 ? 18.994 10.065 -14.047 1.00 79.50 97 ILE A C 1
ATOM 765 O O . ILE A 1 97 ? 19.531 10.087 -12.938 1.00 79.50 97 ILE A O 1
ATOM 769 N N . LEU A 1 98 ? 17.863 10.705 -14.311 1.00 79.06 98 LEU A N 1
ATOM 770 C CA . LEU A 1 98 ? 17.007 11.310 -13.298 1.00 79.06 98 LEU A CA 1
ATOM 771 C C . LEU A 1 98 ? 15.838 10.366 -13.030 1.00 79.06 98 LEU A C 1
ATOM 773 O O . LEU A 1 98 ? 15.334 9.758 -13.969 1.00 79.06 98 LEU A O 1
ATOM 777 N N . ARG A 1 99 ? 15.435 10.245 -11.764 1.00 80.94 99 ARG A N 1
ATOM 778 C CA . ARG A 1 99 ? 14.247 9.492 -11.353 1.00 80.94 99 ARG A CA 1
ATOM 779 C C . ARG A 1 99 ? 13.204 10.467 -10.832 1.00 80.94 99 ARG A C 1
ATOM 781 O O . ARG A 1 99 ? 13.527 11.276 -9.960 1.00 80.94 99 ARG A O 1
ATOM 788 N N . ASP A 1 100 ? 11.988 10.355 -11.341 1.00 78.31 100 ASP A N 1
ATOM 789 C CA . ASP A 1 100 ? 10.845 11.082 -10.802 1.00 78.31 100 ASP A CA 1
ATOM 790 C C . ASP A 1 100 ? 10.305 10.400 -9.536 1.00 78.31 100 ASP A C 1
ATOM 792 O O . ASP A 1 100 ? 10.716 9.295 -9.159 1.00 78.31 100 ASP A O 1
ATOM 796 N N . ASN A 1 101 ? 9.370 11.073 -8.859 1.00 81.12 101 ASN A N 1
ATOM 797 C CA . ASN A 1 101 ? 8.601 10.439 -7.792 1.00 81.12 101 ASN A CA 1
ATOM 798 C C . ASN A 1 101 ? 7.832 9.245 -8.379 1.00 81.12 101 ASN A C 1
ATOM 800 O O . ASN A 1 101 ? 7.123 9.428 -9.370 1.00 81.12 101 ASN A O 1
ATOM 804 N N . PRO A 1 102 ? 7.940 8.043 -7.789 1.00 90.69 102 PRO A N 1
ATOM 805 C CA . PRO A 1 102 ? 7.358 6.859 -8.393 1.00 90.69 102 PRO A CA 1
ATOM 806 C C . PRO A 1 102 ? 5.833 6.899 -8.380 1.00 90.69 102 PRO A C 1
ATOM 808 O O . PRO A 1 102 ? 5.217 7.358 -7.410 1.00 90.69 102 PRO A O 1
ATOM 811 N N . TYR A 1 103 ? 5.230 6.298 -9.402 1.00 94.44 103 TYR A N 1
ATOM 812 C CA . TYR A 1 103 ? 3.853 5.836 -9.302 1.00 94.44 103 TYR A CA 1
ATOM 813 C C . TYR A 1 103 ? 3.804 4.681 -8.307 1.00 94.44 103 TYR A C 1
ATOM 815 O O . TYR A 1 103 ? 4.570 3.726 -8.427 1.00 94.44 103 TYR A O 1
ATOM 823 N N . GLY A 1 104 ? 2.946 4.791 -7.294 1.00 96.44 104 GLY A N 1
ATOM 824 C CA . GLY A 1 104 ? 2.871 3.827 -6.204 1.00 96.44 104 GLY A CA 1
ATOM 825 C C . GLY A 1 104 ? 1.462 3.304 -6.008 1.00 96.44 104 GLY A C 1
ATOM 826 O O . GLY A 1 104 ? 0.553 4.104 -5.793 1.00 96.44 104 GLY A O 1
ATOM 827 N N . TYR A 1 105 ? 1.310 1.981 -6.010 1.00 97.88 105 TYR A N 1
ATOM 828 C CA . TYR A 1 105 ? 0.018 1.310 -5.897 1.00 97.88 105 TYR A CA 1
ATOM 829 C C . TYR A 1 105 ? 0.035 0.256 -4.795 1.00 97.88 105 TYR A C 1
ATOM 831 O O . TYR A 1 105 ? 0.919 -0.597 -4.735 1.00 97.88 105 TYR A O 1
ATOM 839 N N . VAL A 1 106 ? -0.957 0.332 -3.916 1.00 98.25 106 VAL A N 1
ATOM 840 C CA . VAL A 1 106 ? -1.247 -0.617 -2.842 1.00 98.25 106 VAL A CA 1
ATOM 841 C C . VAL A 1 106 ? -2.561 -1.321 -3.192 1.00 98.25 106 VAL A C 1
ATOM 843 O O . VAL A 1 106 ? -3.539 -0.623 -3.485 1.00 98.25 106 VAL A O 1
ATOM 846 N N . PRO A 1 107 ? -2.631 -2.663 -3.153 1.00 98.19 107 PRO A N 1
ATOM 847 C CA . PRO A 1 107 ? -3.873 -3.384 -3.419 1.00 98.19 107 PRO A CA 1
ATOM 848 C C . PRO A 1 107 ? -4.977 -2.990 -2.429 1.00 98.19 107 PRO A C 1
ATOM 850 O O . PRO A 1 107 ? -4.773 -3.002 -1.210 1.00 98.19 107 PRO A O 1
ATOM 853 N N . ALA A 1 108 ? -6.169 -2.663 -2.933 1.00 96.81 108 ALA A N 1
ATOM 854 C CA . ALA A 1 108 ? -7.300 -2.295 -2.082 1.00 96.81 108 ALA A CA 1
ATOM 855 C C . ALA A 1 108 ? -7.762 -3.472 -1.206 1.00 96.81 108 ALA A C 1
ATOM 857 O O . ALA A 1 108 ? -8.228 -3.257 -0.088 1.00 96.81 108 ALA A O 1
ATOM 858 N N . SER A 1 109 ? -7.594 -4.710 -1.680 1.00 96.12 109 SER A N 1
ATOM 859 C CA . SER A 1 109 ? -7.846 -5.937 -0.911 1.00 96.12 109 SER A CA 1
ATOM 860 C C . SER A 1 109 ? -7.033 -5.980 0.385 1.00 96.12 109 SER A C 1
ATOM 862 O O . SER A 1 109 ? -7.588 -6.213 1.458 1.00 96.12 109 SER A O 1
ATOM 864 N N . GLU A 1 110 ? -5.740 -5.668 0.313 1.00 97.56 110 GLU A N 1
ATOM 865 C CA . GLU A 1 110 ? -4.862 -5.624 1.482 1.00 97.56 110 GLU A CA 1
ATOM 866 C C . GLU A 1 110 ? -5.186 -4.442 2.406 1.00 97.56 110 GLU A C 1
ATOM 868 O O . GLU A 1 110 ? -5.169 -4.589 3.627 1.00 97.56 110 GLU A O 1
ATOM 873 N N . ALA A 1 111 ? -5.547 -3.278 1.856 1.00 96.25 111 ALA A N 1
ATOM 874 C CA . ALA A 1 111 ? -5.996 -2.145 2.667 1.00 96.25 111 ALA A CA 1
ATOM 875 C C . ALA A 1 111 ? -7.286 -2.474 3.448 1.00 96.25 111 ALA A C 1
ATOM 877 O O . ALA A 1 111 ? -7.369 -2.203 4.645 1.00 96.25 111 ALA A O 1
ATOM 878 N N . ARG A 1 112 ? -8.266 -3.127 2.809 1.00 94.44 112 ARG A N 1
ATOM 879 C CA . ARG A 1 112 ? -9.496 -3.606 3.467 1.00 94.44 112 ARG A CA 1
ATOM 880 C C . ARG A 1 112 ? -9.205 -4.664 4.528 1.00 94.44 112 ARG A C 1
ATOM 882 O O . ARG A 1 112 ? -9.757 -4.600 5.620 1.00 94.44 112 ARG A O 1
ATOM 889 N N . ALA A 1 113 ? -8.306 -5.604 4.249 1.00 95.56 113 ALA A N 1
ATOM 890 C CA . ALA A 1 113 ? -7.912 -6.605 5.235 1.00 95.56 113 ALA A CA 1
ATOM 891 C C . ALA A 1 113 ? -7.224 -5.975 6.452 1.00 95.56 113 ALA A C 1
ATOM 893 O O . ALA A 1 113 ? -7.503 -6.341 7.593 1.00 95.56 113 ALA A O 1
ATOM 894 N N . TRP A 1 114 ? -6.369 -4.975 6.226 1.00 95.25 114 TRP A N 1
ATOM 895 C CA . TRP A 1 114 ? -5.770 -4.220 7.319 1.00 95.25 114 TRP A CA 1
ATOM 896 C C . TRP A 1 114 ? -6.824 -3.463 8.129 1.00 95.25 114 TRP A C 1
ATOM 898 O O . TRP A 1 114 ? -6.737 -3.414 9.355 1.00 95.25 114 TRP A O 1
ATOM 908 N N . ARG A 1 115 ? -7.859 -2.928 7.481 1.00 92.12 115 ARG A N 1
ATOM 909 C CA . ARG A 1 115 ? -8.976 -2.317 8.195 1.00 92.12 115 ARG A CA 1
ATOM 910 C C . ARG A 1 115 ? -9.647 -3.305 9.161 1.00 92.12 115 ARG A C 1
ATOM 912 O O . ARG A 1 115 ? -9.783 -2.973 10.336 1.00 92.12 115 ARG A O 1
ATOM 919 N N . LEU A 1 116 ? -9.960 -4.520 8.716 1.00 91.00 116 LEU A N 1
ATOM 920 C CA . LEU A 1 116 ? -10.537 -5.555 9.585 1.00 91.00 116 LEU A CA 1
ATOM 921 C C . LEU A 1 116 ? -9.607 -5.917 10.757 1.00 91.00 116 LEU A C 1
ATOM 923 O O . LEU A 1 116 ? -10.060 -6.099 11.885 1.00 91.00 116 LEU A O 1
ATOM 927 N N . GLU A 1 117 ? -8.290 -5.968 10.526 1.00 92.19 117 GLU A N 1
ATOM 928 C CA . GLU A 1 117 ? -7.298 -6.178 11.592 1.00 92.19 117 GLU A CA 1
ATOM 929 C C . GLU A 1 117 ? -7.340 -5.055 12.646 1.00 92.19 117 GLU A C 1
ATOM 931 O O . GLU A 1 117 ? -7.252 -5.329 13.846 1.00 92.19 117 GLU A O 1
ATOM 936 N N . LEU A 1 118 ? -7.480 -3.795 12.215 1.00 88.94 118 LEU A N 1
ATOM 937 C CA . LEU A 1 118 ? -7.584 -2.639 13.110 1.00 88.94 118 LEU A CA 1
ATOM 938 C C . LEU A 1 118 ? -8.874 -2.675 13.936 1.00 88.94 118 LEU A C 1
ATOM 940 O O . LEU A 1 118 ? -8.820 -2.430 15.139 1.00 88.94 118 LEU A O 1
ATOM 944 N N . GLU A 1 119 ? -10.003 -3.013 13.316 1.00 85.81 119 GLU A N 1
ATOM 945 C CA . GLU A 1 119 ? -11.298 -3.151 13.995 1.00 85.81 119 GLU A CA 1
ATOM 946 C C . GLU A 1 119 ? -11.268 -4.279 15.027 1.00 85.81 119 GLU A C 1
ATOM 9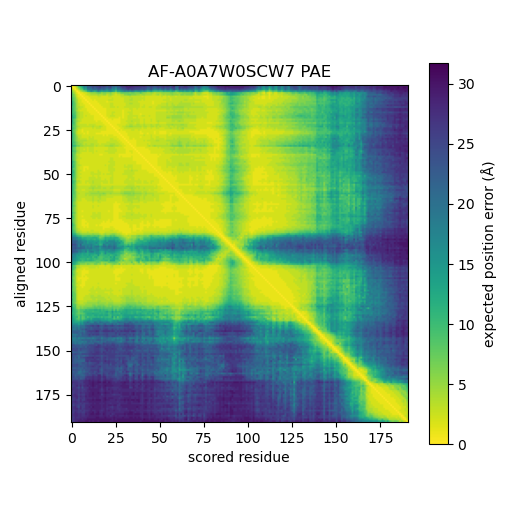48 O O . GLU A 1 119 ? -11.554 -4.056 16.202 1.00 85.81 119 GLU A O 1
ATOM 953 N N . ALA A 1 120 ? -10.801 -5.467 14.633 1.00 87.00 120 ALA A N 1
ATOM 954 C CA . ALA A 1 120 ? -10.663 -6.604 15.539 1.00 87.00 120 ALA A CA 1
ATOM 955 C C . ALA A 1 120 ? -9.710 -6.304 16.707 1.00 87.00 120 ALA A C 1
ATOM 957 O O . ALA A 1 120 ? -9.893 -6.793 17.825 1.00 87.00 120 ALA A O 1
ATOM 958 N N . ARG A 1 121 ? -8.666 -5.499 16.469 1.00 84.88 121 ARG A N 1
ATOM 959 C CA . ARG A 1 121 ? -7.781 -5.019 17.531 1.00 84.88 121 ARG A CA 1
ATOM 960 C C . ARG A 1 121 ? -8.498 -4.044 18.463 1.00 84.88 121 ARG A C 1
ATOM 962 O O . ARG A 1 121 ? -8.302 -4.154 19.669 1.00 84.88 121 ARG A O 1
ATOM 969 N N . ALA A 1 122 ? -9.291 -3.118 17.930 1.00 82.00 122 ALA A N 1
ATOM 970 C CA . ALA A 1 122 ? -10.029 -2.140 18.722 1.00 82.00 122 ALA A CA 1
ATOM 971 C C . ALA A 1 122 ? -11.050 -2.816 19.649 1.00 82.00 122 ALA A C 1
ATOM 973 O O . ALA A 1 122 ? -11.044 -2.535 20.848 1.00 82.00 122 ALA A O 1
ATOM 974 N N . VAL A 1 123 ? -11.820 -3.781 19.131 1.00 84.62 123 VAL A N 1
ATOM 975 C CA . VAL A 1 123 ? -12.749 -4.607 19.925 1.00 84.62 123 VAL A CA 1
ATOM 976 C C . VAL A 1 123 ? -12.005 -5.354 21.031 1.00 84.62 123 VAL A C 1
ATOM 978 O O . VAL A 1 123 ? -12.339 -5.242 22.207 1.00 84.62 123 VAL A O 1
ATOM 981 N N . ARG A 1 124 ? -10.913 -6.053 20.691 1.00 86.19 124 ARG A N 1
ATOM 982 C CA . ARG A 1 124 ? -10.106 -6.810 21.669 1.00 86.19 124 ARG A CA 1
ATOM 983 C C . ARG A 1 124 ? -9.518 -5.934 22.777 1.00 86.19 124 ARG A C 1
ATOM 985 O O . ARG A 1 124 ? -9.280 -6.411 23.880 1.00 86.19 124 ARG A O 1
ATOM 992 N N . GLN A 1 125 ? -9.229 -4.673 22.470 1.00 85.06 125 GLN A N 1
ATOM 993 C CA . GLN A 1 125 ? -8.708 -3.698 23.425 1.00 85.06 125 GLN A CA 1
ATOM 994 C C . GLN A 1 125 ? -9.814 -2.995 24.230 1.00 85.06 125 GLN A C 1
ATOM 996 O O . GLN A 1 125 ? -9.490 -2.144 25.056 1.00 85.06 125 GLN A O 1
ATOM 1001 N N . GLY A 1 126 ? -11.089 -3.333 24.001 1.00 82.88 126 GLY A N 1
ATOM 1002 C CA . GLY A 1 126 ? -12.237 -2.702 24.652 1.00 82.88 126 GLY A CA 1
ATOM 1003 C C . GLY A 1 126 ? -12.420 -1.235 24.264 1.00 82.88 126 GLY A C 1
ATOM 1004 O O . GLY A 1 126 ? -12.968 -0.465 25.044 1.00 82.88 126 GLY A O 1
ATOM 1005 N N . LEU A 1 127 ? -11.901 -0.824 23.099 1.00 76.19 127 LEU A N 1
ATOM 1006 C CA . LEU A 1 127 ? -12.029 0.551 22.605 1.00 76.19 127 LEU A CA 1
ATOM 1007 C C . LEU A 1 127 ? -13.425 0.839 22.055 1.00 76.19 127 LEU A C 1
ATOM 1009 O O . LEU A 1 127 ? -13.870 1.979 22.112 1.00 76.19 127 LEU A O 1
ATOM 1013 N N . ILE A 1 128 ? -14.052 -0.195 21.501 1.00 76.81 128 ILE A N 1
ATOM 1014 C CA . ILE A 1 128 ? -15.387 -0.204 20.907 1.00 76.81 128 ILE A CA 1
ATOM 1015 C C . ILE A 1 128 ? -16.024 -1.563 21.218 1.00 76.81 128 ILE A C 1
ATOM 1017 O O . ILE A 1 128 ? -15.304 -2.569 21.273 1.00 76.81 128 ILE A O 1
ATOM 1021 N N . SER A 1 129 ? -17.337 -1.612 21.428 1.00 78.50 129 SER A N 1
ATOM 1022 C CA . SER A 1 129 ? -18.071 -2.880 21.493 1.00 78.50 129 SER A CA 1
ATOM 1023 C C . SER A 1 129 ? -18.310 -3.454 20.090 1.00 78.50 129 SER A C 1
ATOM 1025 O O . SER A 1 129 ? -18.199 -2.752 19.081 1.00 78.50 129 SER A O 1
ATOM 1027 N N . GLU A 1 130 ? -18.629 -4.749 20.004 1.00 77.31 130 GLU A N 1
ATOM 1028 C CA . GLU A 1 130 ? -19.031 -5.368 18.730 1.00 77.31 130 GLU A CA 1
ATOM 1029 C C . GLU A 1 130 ? -20.314 -4.726 18.183 1.00 77.31 130 GLU A C 1
ATOM 1031 O O . GLU A 1 130 ? -20.393 -4.434 16.995 1.00 77.31 130 GLU A O 1
ATOM 1036 N N . GLU A 1 131 ? -21.263 -4.397 19.061 1.00 73.31 131 GLU A N 1
ATOM 1037 C CA . GLU A 1 131 ? -22.519 -3.714 18.721 1.00 73.31 131 GLU A CA 1
ATOM 1038 C C . GLU A 1 131 ? -22.273 -2.301 18.167 1.00 73.31 131 GLU A C 1
ATOM 1040 O O . GLU A 1 131 ? -22.882 -1.904 17.174 1.00 73.31 131 GLU A O 1
ATOM 1045 N N . GLU A 1 132 ? -21.345 -1.545 18.767 1.00 69.06 132 GLU A N 1
ATOM 1046 C CA . GLU A 1 132 ? -20.935 -0.225 18.275 1.00 69.06 132 GLU A CA 1
ATOM 1047 C C . GLU A 1 132 ? -20.261 -0.326 16.905 1.00 69.06 132 GLU A C 1
ATOM 1049 O O . GLU A 1 132 ? -20.498 0.519 16.046 1.00 69.06 132 GLU A O 1
ATOM 1054 N N . LEU A 1 133 ? -19.443 -1.359 16.677 1.00 71.75 133 LEU A N 1
ATOM 1055 C CA . LEU A 1 133 ? -18.802 -1.601 15.386 1.00 71.75 133 LEU A CA 1
ATOM 1056 C C . LEU A 1 133 ? -19.819 -1.988 14.302 1.00 71.75 133 LEU A C 1
ATOM 1058 O O . LEU A 1 133 ? -19.732 -1.502 13.174 1.00 71.75 133 LEU A O 1
ATOM 1062 N N . GLU A 1 134 ? -20.781 -2.849 14.631 1.00 66.38 134 GLU A N 1
ATOM 1063 C CA . GLU A 1 134 ? -21.828 -3.284 13.708 1.00 66.38 134 GLU A CA 1
ATOM 1064 C C . GLU A 1 134 ? -22.803 -2.161 13.359 1.00 66.38 134 GLU A C 1
ATOM 1066 O O . GLU A 1 134 ? -23.088 -1.964 12.176 1.00 66.38 134 GLU A O 1
ATOM 1071 N N . GLY A 1 135 ? -23.244 -1.385 14.353 1.00 60.44 135 GLY A N 1
ATOM 1072 C CA . GLY A 1 135 ? -24.111 -0.218 14.158 1.00 60.44 135 GLY A CA 1
ATOM 1073 C C . GLY A 1 135 ? -23.429 0.947 13.437 1.00 60.44 135 GLY A C 1
ATOM 1074 O O . GLY A 1 135 ? -24.093 1.860 12.957 1.00 60.44 135 GLY A O 1
ATOM 1075 N N . ALA A 1 136 ? -22.102 0.907 13.335 1.00 58.47 136 ALA A N 1
ATOM 1076 C CA . ALA A 1 136 ? -21.285 1.905 12.670 1.00 58.47 136 ALA A CA 1
ATOM 1077 C C . ALA A 1 136 ? -20.761 1.505 11.296 1.00 58.47 136 ALA A C 1
ATOM 1079 O O . ALA A 1 136 ? -19.950 2.248 10.720 1.00 58.47 136 ALA A O 1
ATOM 1080 N N . LYS A 1 137 ? -21.148 0.328 10.786 1.00 57.72 137 LYS A N 1
ATOM 1081 C CA . LYS A 1 137 ? -20.804 -0.051 9.418 1.00 57.72 137 LYS A CA 1
ATOM 1082 C C . LYS A 1 137 ? -21.233 1.110 8.517 1.00 57.72 137 LYS A C 1
ATOM 1084 O O . LYS A 1 137 ? -22.407 1.478 8.545 1.00 57.72 137 LYS A O 1
ATOM 1089 N N . PRO A 1 138 ? -20.291 1.745 7.794 1.00 55.47 138 PRO A N 1
ATOM 1090 C CA . PRO A 1 138 ? -20.657 2.820 6.896 1.00 55.47 138 PRO A CA 1
ATOM 1091 C C . PRO A 1 138 ? -21.669 2.256 5.913 1.00 55.47 138 PRO A C 1
ATOM 1093 O O . PRO A 1 138 ? -21.582 1.089 5.537 1.00 55.47 138 PRO A O 1
ATOM 1096 N N . ASP A 1 139 ? -22.637 3.069 5.537 1.00 55.25 139 ASP A N 1
ATOM 1097 C CA . ASP A 1 139 ? -23.576 2.683 4.508 1.00 55.25 139 ASP A CA 1
ATOM 1098 C C . ASP A 1 139 ? -22.792 2.410 3.203 1.00 55.25 139 ASP A C 1
ATOM 1100 O O . ASP A 1 139 ? -22.215 3.302 2.573 1.00 55.25 139 ASP A O 1
ATOM 1104 N N . TRP A 1 140 ? -22.684 1.123 2.869 1.00 49.97 140 TRP A N 1
ATOM 1105 C CA . TRP A 1 140 ? -21.975 0.622 1.694 1.00 49.97 140 TRP A CA 1
ATOM 1106 C C . TRP A 1 140 ? -22.839 0.709 0.430 1.00 49.97 140 TRP A C 1
ATOM 1108 O O . TRP A 1 140 ? -22.320 0.478 -0.663 1.00 49.97 140 TRP A O 1
ATOM 1118 N N . GLU A 1 141 ? -24.127 1.037 0.572 1.00 52.62 141 GLU A N 1
ATOM 1119 C CA . GLU A 1 141 ? -25.086 1.187 -0.525 1.00 52.62 141 GLU A CA 1
ATOM 1120 C C . GLU A 1 141 ? -25.098 2.617 -1.090 1.00 52.62 141 GLU A C 1
ATOM 1122 O O . GLU A 1 141 ? -25.600 2.846 -2.190 1.00 52.62 141 GLU A O 1
ATOM 1127 N N . GLY A 1 142 ? -24.451 3.569 -0.409 1.00 55.22 142 GLY A N 1
ATOM 1128 C CA . GLY A 1 142 ? -24.233 4.918 -0.925 1.00 55.22 142 GLY A CA 1
ATOM 1129 C C . GLY A 1 142 ? -25.379 5.889 -0.648 1.00 55.22 142 GLY A C 1
ATOM 1130 O O . GLY A 1 142 ? -25.392 6.974 -1.226 1.00 55.22 142 GLY A O 1
ATOM 1131 N N . GLU A 1 143 ? -26.297 5.571 0.261 1.00 57.38 143 GLU A N 1
ATOM 1132 C CA . GLU A 1 143 ? -27.196 6.546 0.889 1.00 57.38 143 GLU A CA 1
ATOM 1133 C C . GLU A 1 143 ? -26.444 7.764 1.456 1.00 57.38 143 GLU A C 1
ATOM 1135 O O . GLU A 1 143 ? -26.982 8.870 1.423 1.00 57.38 143 GLU A O 1
ATOM 1140 N N . PHE A 1 144 ? -25.173 7.635 1.865 1.00 57.69 144 PHE A N 1
ATOM 1141 C CA . PHE A 1 144 ? -24.338 8.784 2.246 1.00 57.69 144 PHE A CA 1
ATOM 1142 C C . PHE A 1 144 ? -24.135 9.805 1.112 1.00 57.69 144 PHE A C 1
ATOM 1144 O O . PHE A 1 144 ? -23.867 10.978 1.382 1.00 57.69 144 PHE A O 1
ATOM 1151 N N . LEU A 1 145 ? -24.271 9.389 -0.154 1.00 58.72 145 LEU A N 1
ATOM 1152 C CA . LEU A 1 145 ? -24.281 10.284 -1.318 1.00 58.72 145 LEU A CA 1
ATOM 1153 C C . LEU A 1 145 ? -25.602 11.058 -1.438 1.00 58.72 145 LEU A C 1
ATOM 1155 O O . LEU A 1 145 ? -25.633 12.108 -2.077 1.00 58.72 145 LEU A O 1
ATOM 1159 N N . ALA A 1 146 ? -26.683 10.557 -0.835 1.00 62.66 146 ALA A N 1
ATOM 1160 C CA . ALA A 1 146 ? -27.995 11.198 -0.805 1.00 62.66 146 ALA A CA 1
ATOM 1161 C C . ALA A 1 146 ? -28.168 12.167 0.381 1.00 62.66 146 ALA A C 1
ATOM 1163 O O . ALA A 1 146 ? -29.153 12.912 0.429 1.00 62.66 146 ALA A O 1
ATOM 1164 N N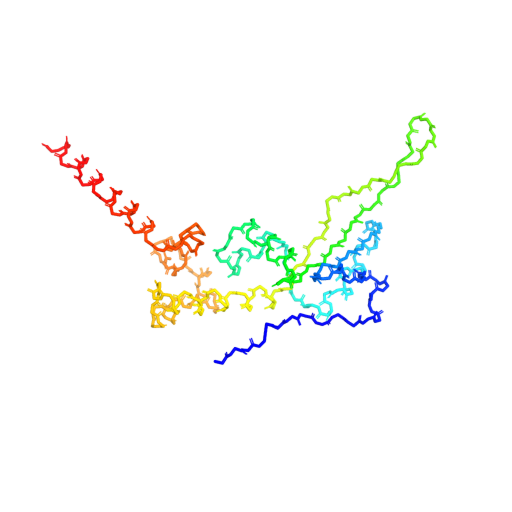 . TRP A 1 147 ? -27.222 12.188 1.325 1.00 61.91 147 TRP A N 1
ATOM 1165 C CA . TRP A 1 147 ? -27.279 13.060 2.497 1.00 61.91 147 TRP A CA 1
ATOM 1166 C C . TRP A 1 147 ? -27.198 14.531 2.102 1.00 61.91 147 TRP A C 1
ATOM 1168 O O . TRP A 1 147 ? -26.355 14.957 1.309 1.00 61.91 147 TRP A O 1
ATOM 1178 N N . ARG A 1 148 ? -28.088 15.338 2.685 1.00 56.44 148 ARG A N 1
ATOM 1179 C CA . ARG A 1 148 ? -28.243 16.750 2.304 1.00 56.44 148 ARG A CA 1
ATOM 1180 C C . ARG A 1 148 ? -27.411 17.693 3.161 1.00 56.44 148 ARG A C 1
ATOM 1182 O O . ARG A 1 148 ? -27.200 18.839 2.764 1.00 56.44 148 ARG A O 1
ATOM 1189 N N . ASN A 1 149 ? -26.960 17.264 4.343 1.00 57.53 149 ASN A N 1
ATOM 1190 C CA . ASN A 1 149 ? -26.223 18.129 5.261 1.00 57.53 149 ASN A CA 1
ATOM 1191 C C . ASN A 1 149 ? -25.267 17.372 6.207 1.00 57.53 149 ASN A C 1
ATOM 1193 O O . ASN A 1 149 ? -25.300 16.157 6.353 1.00 57.53 149 ASN A O 1
ATOM 1197 N N . ARG A 1 150 ? -24.387 18.137 6.865 1.00 52.50 150 ARG A N 1
ATOM 1198 C CA . ARG A 1 150 ? -23.280 17.644 7.704 1.00 52.50 150 ARG A CA 1
ATOM 1199 C C . ARG A 1 150 ? -23.718 17.015 9.035 1.00 52.50 150 ARG A C 1
ATOM 1201 O O . ARG A 1 150 ? -22.914 16.321 9.646 1.00 52.50 150 ARG A O 1
ATOM 1208 N N . ASN A 1 151 ? -24.940 17.284 9.498 1.00 57.16 151 ASN A N 1
ATOM 1209 C CA . ASN A 1 151 ? -25.422 16.836 10.810 1.00 57.16 151 ASN A CA 1
ATOM 1210 C C . ASN A 1 151 ? -25.948 15.394 10.785 1.00 57.16 151 ASN A C 1
ATOM 1212 O O . ASN A 1 151 ? -26.122 14.797 11.840 1.00 57.16 151 ASN A O 1
ATOM 1216 N N . GLU A 1 152 ? -26.151 14.832 9.594 1.00 58.12 152 GLU A N 1
ATOM 1217 C CA . GLU A 1 152 ? -26.543 13.432 9.376 1.00 58.12 152 GLU A CA 1
ATOM 1218 C C . GLU A 1 152 ? -25.343 12.465 9.486 1.00 58.12 152 GLU A C 1
ATOM 1220 O O . GLU A 1 152 ? -25.507 11.253 9.402 1.00 58.12 152 GLU A O 1
ATOM 1225 N N . ARG A 1 153 ? -24.125 12.984 9.723 1.00 54.44 153 ARG A N 1
ATOM 1226 C CA . ARG A 1 153 ? -22.875 12.213 9.754 1.00 54.44 153 ARG A CA 1
ATOM 1227 C C . ARG A 1 153 ? -22.351 12.000 11.176 1.00 54.44 153 ARG A C 1
ATOM 1229 O O . ARG A 1 153 ? -21.766 12.907 11.763 1.00 54.44 153 ARG A O 1
ATOM 1236 N N . LEU A 1 154 ? -22.430 10.767 11.669 1.00 49.78 154 LEU A N 1
ATOM 1237 C CA . LEU A 1 154 ? -21.563 10.263 12.741 1.00 49.78 154 LEU A CA 1
ATOM 1238 C C . LEU A 1 154 ? -21.044 8.874 12.350 1.00 49.78 154 LEU A C 1
ATOM 1240 O O . LEU A 1 154 ? -21.626 7.858 12.713 1.00 49.78 154 LEU A O 1
ATOM 1244 N N . GLY A 1 155 ? -19.944 8.822 11.593 1.00 52.03 155 GLY A N 1
ATOM 1245 C CA . GLY A 1 155 ? -19.196 7.576 11.424 1.00 52.03 155 GLY A CA 1
ATOM 1246 C C . GLY A 1 155 ? -18.381 7.279 12.686 1.00 52.03 155 GLY A C 1
ATOM 1247 O O . GLY A 1 155 ? -17.766 8.181 13.248 1.00 52.03 155 GLY A O 1
ATOM 1248 N N . LEU A 1 156 ? -18.309 6.022 13.125 1.00 46.44 156 LEU A N 1
ATOM 1249 C CA . LEU A 1 156 ? -17.612 5.622 14.368 1.00 46.44 156 LEU A CA 1
ATOM 1250 C C . LEU A 1 156 ? -16.127 6.001 14.416 1.00 46.44 156 LEU A C 1
ATOM 1252 O O . LEU A 1 156 ? -15.563 6.193 15.488 1.00 46.44 156 LEU A O 1
ATOM 1256 N N . LEU A 1 157 ? -15.490 6.176 13.259 1.00 49.12 157 LEU A N 1
ATOM 1257 C CA . LEU A 1 157 ? -14.101 6.630 13.167 1.00 49.12 157 LEU A CA 1
ATOM 1258 C C . LEU A 1 157 ? -13.941 8.120 12.866 1.00 49.12 157 LEU A C 1
ATOM 1260 O O . LEU A 1 157 ? -12.814 8.603 12.841 1.00 49.12 157 LEU A O 1
ATOM 1264 N N . ASP A 1 158 ? -15.040 8.858 12.704 1.00 49.31 158 ASP A N 1
ATOM 1265 C CA . ASP A 1 158 ? -15.017 10.318 12.819 1.00 49.31 158 ASP A CA 1
ATOM 1266 C C . ASP A 1 158 ? -14.875 10.745 14.305 1.00 49.31 158 ASP A C 1
ATOM 1268 O O . ASP A 1 158 ? -14.622 11.917 14.588 1.00 49.31 158 ASP A O 1
ATOM 1272 N N . VAL A 1 159 ? -14.998 9.802 15.258 1.00 50.41 159 VAL A N 1
ATOM 1273 C CA . VAL A 1 159 ? -14.918 10.037 16.715 1.00 50.41 159 VAL A CA 1
ATOM 1274 C C . VAL A 1 159 ? -13.489 9.921 17.269 1.00 50.41 159 VAL A C 1
ATOM 1276 O O . VAL A 1 159 ? -13.171 10.583 18.257 1.00 50.41 159 VAL A O 1
ATOM 1279 N N . TYR A 1 160 ? -12.605 9.145 16.629 1.00 50.69 160 TYR A N 1
ATOM 1280 C CA . TYR A 1 160 ? -11.230 8.927 17.097 1.00 50.69 160 TYR A CA 1
ATOM 1281 C C . TYR A 1 160 ? -10.207 9.394 16.064 1.00 50.69 160 TYR A C 1
ATOM 1283 O O . TYR A 1 160 ? -10.147 8.898 14.940 1.00 50.69 160 TYR A O 1
ATOM 1291 N N . SER A 1 161 ? -9.342 10.327 16.452 1.00 52.53 161 SER A N 1
ATOM 1292 C CA . SER A 1 161 ? -8.236 10.758 15.605 1.00 52.53 161 SER A CA 1
ATOM 1293 C C . SER A 1 161 ? -7.225 9.617 15.391 1.00 52.53 161 SER A C 1
ATOM 1295 O O . SER A 1 161 ? -7.016 8.785 16.282 1.00 52.53 161 SER A O 1
ATOM 1297 N N . PRO A 1 162 ? -6.491 9.601 14.260 1.00 49.06 162 PRO A N 1
ATOM 1298 C CA . PRO A 1 162 ? -5.441 8.607 14.003 1.00 49.06 162 PRO A CA 1
ATOM 1299 C C . PRO A 1 162 ? -4.387 8.492 15.122 1.00 49.06 162 PRO A C 1
ATOM 1301 O O . PRO A 1 162 ? -3.721 7.464 15.254 1.00 49.06 162 PRO A O 1
ATOM 1304 N N . TRP A 1 163 ? -4.222 9.540 15.938 1.00 44.78 163 TRP A N 1
ATOM 1305 C CA . TRP A 1 163 ? -3.328 9.561 17.098 1.00 44.78 163 TRP A CA 1
ATOM 1306 C C . TRP A 1 163 ? -3.896 8.826 18.317 1.00 44.78 163 TRP A C 1
ATOM 1308 O O . TRP A 1 163 ? -3.138 8.192 19.049 1.00 44.78 163 TRP A O 1
ATOM 1318 N N . GLU A 1 164 ? -5.210 8.868 18.516 1.00 54.38 164 GLU A N 1
ATOM 1319 C CA . GLU A 1 164 ? -5.904 8.190 19.617 1.00 54.38 164 GLU A CA 1
ATOM 1320 C C . GLU A 1 164 ? -5.962 6.677 19.379 1.00 54.38 164 GLU A C 1
ATOM 1322 O O . GLU A 1 164 ? -5.712 5.898 20.298 1.00 54.38 164 GLU A O 1
ATOM 1327 N N . VAL A 1 165 ? -6.133 6.265 18.119 1.00 52.50 165 VAL A N 1
ATOM 1328 C CA . VAL A 1 165 ? -6.069 4.854 17.697 1.00 52.50 165 VAL A CA 1
ATOM 1329 C C . VAL A 1 165 ? -4.647 4.279 17.820 1.00 52.50 165 VAL A C 1
ATOM 1331 O O . VAL A 1 165 ? -4.468 3.095 18.097 1.00 52.50 165 VAL A O 1
ATOM 1334 N N . THR A 1 166 ? -3.604 5.101 17.643 1.00 48.06 166 THR A N 1
ATOM 1335 C CA . THR A 1 166 ? -2.204 4.627 17.649 1.00 48.06 166 THR A CA 1
ATOM 1336 C C . THR A 1 166 ? -1.509 4.670 19.012 1.00 48.06 166 THR A C 1
ATOM 1338 O O . THR A 1 166 ? -0.565 3.903 19.208 1.00 48.06 166 THR A O 1
ATOM 1341 N N . ARG A 1 167 ? -1.931 5.524 19.957 1.00 50.41 167 ARG A N 1
ATOM 1342 C CA . ARG A 1 167 ? -1.238 5.714 21.253 1.00 50.41 167 ARG A CA 1
ATOM 1343 C C . ARG A 1 167 ? -1.849 4.972 22.448 1.00 50.41 167 ARG A C 1
ATOM 1345 O O . ARG A 1 167 ? -1.195 4.900 23.484 1.00 50.41 167 ARG A O 1
ATOM 1352 N N . GLY A 1 168 ? -3.039 4.388 22.312 1.00 53.25 168 GLY A N 1
ATOM 1353 C CA . GLY A 1 168 ? -3.744 3.740 23.423 1.00 53.25 168 GLY A CA 1
ATOM 1354 C C . GLY A 1 168 ? -4.489 4.741 24.320 1.00 53.25 168 GLY A C 1
ATOM 1355 O O . GLY A 1 168 ? -4.023 5.846 24.605 1.00 53.25 168 GLY A O 1
ATOM 1356 N N . THR A 1 169 ? -5.678 4.336 24.760 1.00 50.50 169 THR A N 1
ATOM 1357 C CA . THR A 1 169 ? -6.767 5.156 25.324 1.00 50.50 169 THR A CA 1
ATOM 1358 C C . THR A 1 169 ? -6.463 5.920 26.602 1.00 50.50 169 THR A C 1
ATOM 1360 O O . THR A 1 169 ? -7.049 6.979 26.821 1.00 50.50 169 THR A O 1
ATOM 1363 N N . ALA A 1 170 ? -5.526 5.457 27.430 1.00 55.03 170 ALA A N 1
ATOM 1364 C CA . ALA A 1 170 ? -5.277 6.071 28.736 1.00 55.03 170 ALA A CA 1
ATOM 1365 C C . ALA A 1 170 ? -4.838 7.547 28.643 1.00 55.03 170 ALA A C 1
ATOM 1367 O O . ALA A 1 170 ? -5.133 8.348 29.533 1.00 55.03 170 ALA A O 1
ATOM 1368 N N . GLN A 1 171 ? -4.145 7.923 27.563 1.00 54.97 171 GLN A N 1
ATOM 1369 C CA . GLN A 1 171 ? -3.720 9.304 27.341 1.00 54.97 171 GLN A CA 1
ATOM 1370 C C . GLN A 1 171 ? -4.836 10.146 26.699 1.00 54.97 171 GLN A C 1
ATOM 1372 O O . GLN A 1 171 ? -5.084 11.266 27.142 1.00 54.97 171 GLN A O 1
ATOM 1377 N N . ALA A 1 172 ? -5.562 9.579 25.730 1.00 51.88 172 ALA A N 1
ATOM 1378 C CA . ALA A 1 172 ? -6.678 10.234 25.042 1.00 51.88 172 ALA A CA 1
ATOM 1379 C C . ALA A 1 172 ? -7.832 10.589 26.000 1.00 51.88 172 ALA A C 1
ATOM 1381 O O . ALA A 1 172 ? -8.314 11.722 26.010 1.00 51.88 172 ALA A O 1
ATOM 1382 N N . GLU A 1 173 ? -8.213 9.668 26.894 1.00 53.06 173 GLU A N 1
ATOM 1383 C CA . GLU A 1 173 ? -9.223 9.936 27.926 1.00 53.06 173 GLU A CA 1
ATOM 1384 C C . GLU A 1 173 ? -8.790 11.037 28.900 1.00 53.06 173 GLU A C 1
ATOM 1386 O O . GLU A 1 173 ? -9.604 11.876 29.305 1.00 53.06 173 GLU A O 1
ATOM 1391 N N . ARG A 1 174 ? -7.507 11.061 29.290 1.00 65.69 174 ARG A N 1
ATOM 1392 C CA . ARG A 1 174 ? -6.961 12.109 30.166 1.00 65.69 174 ARG A CA 1
ATOM 1393 C C . ARG A 1 174 ? -7.042 13.478 29.504 1.00 65.69 174 ARG A C 1
ATOM 1395 O O . ARG A 1 174 ? -7.434 14.443 30.165 1.00 65.69 174 ARG A O 1
ATOM 1402 N N . ASP A 1 175 ? -6.705 13.561 28.225 1.00 66.50 175 ASP A N 1
ATOM 1403 C CA . ASP A 1 175 ? -6.695 14.819 27.483 1.00 66.50 175 ASP A CA 1
ATOM 1404 C C . ASP A 1 175 ? -8.126 15.319 27.218 1.00 66.50 175 ASP A C 1
ATOM 1406 O O . ASP A 1 175 ? -8.425 16.491 27.469 1.00 66.50 175 ASP A O 1
ATOM 1410 N N . HIS A 1 176 ? -9.060 14.423 26.883 1.00 63.66 176 HIS A N 1
ATOM 1411 C CA . HIS A 1 176 ? -10.477 14.759 26.717 1.00 63.66 176 HIS A CA 1
ATOM 1412 C C . HIS A 1 176 ? -11.131 15.241 28.029 1.00 63.66 176 HIS A C 1
ATOM 1414 O O . HIS A 1 176 ? -11.863 16.239 28.049 1.00 63.66 176 HIS A O 1
ATOM 1420 N N . ARG A 1 177 ? -10.834 14.586 29.165 1.00 71.88 177 ARG A N 1
ATOM 1421 C CA . ARG A 1 177 ? -11.312 15.022 30.495 1.00 71.88 177 ARG A CA 1
ATOM 1422 C C . ARG A 1 177 ? -10.778 16.407 30.865 1.00 71.88 177 ARG A C 1
ATOM 1424 O O . ARG A 1 177 ? -11.536 17.228 31.389 1.00 71.88 177 ARG A O 1
ATOM 1431 N N . LYS A 1 178 ? -9.508 16.699 30.562 1.00 72.62 178 LYS A N 1
ATOM 1432 C CA . LYS A 1 178 ? -8.909 18.027 30.783 1.00 72.62 178 LYS A CA 1
ATOM 1433 C C . LYS A 1 178 ? -9.595 19.105 29.944 1.00 72.62 178 LYS A C 1
ATOM 1435 O O . LYS A 1 178 ? -9.961 20.148 30.486 1.00 72.62 178 LYS A O 1
ATOM 1440 N N . GLN A 1 179 ? -9.846 18.833 28.6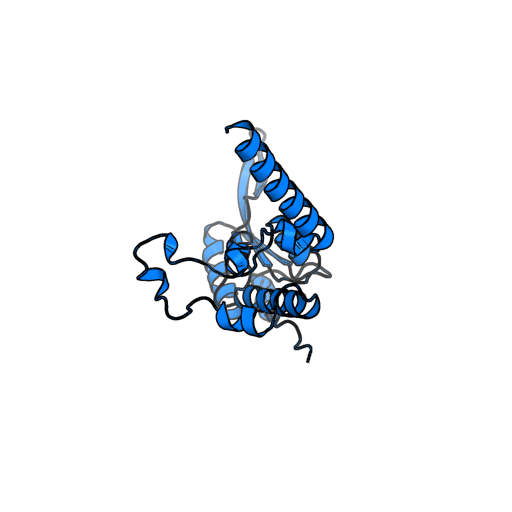65 1.00 71.50 179 GLN A N 1
ATOM 1441 C CA . GLN A 1 179 ? -10.505 19.776 27.758 1.00 71.50 179 GLN A CA 1
ATOM 1442 C C . GLN A 1 179 ? -11.936 20.112 28.209 1.00 71.50 179 GLN A C 1
ATOM 1444 O O . GLN A 1 179 ? -12.303 21.287 28.302 1.00 71.50 179 GLN A O 1
ATOM 1449 N N . LYS A 1 180 ? -12.731 19.098 28.588 1.00 74.38 180 LYS A N 1
ATOM 1450 C CA . LYS A 1 180 ? -14.080 19.301 29.151 1.00 74.38 180 LYS A CA 1
ATOM 1451 C C . LYS A 1 180 ? -14.054 20.133 30.437 1.00 74.38 180 LYS A C 1
ATOM 1453 O O . LYS A 1 180 ? -14.895 21.020 30.615 1.00 74.38 180 LYS A O 1
ATOM 1458 N N . ALA A 1 181 ? -13.090 19.885 31.325 1.00 74.81 181 ALA A N 1
ATOM 1459 C CA . ALA A 1 181 ? -12.944 20.643 32.566 1.00 74.81 181 ALA A CA 1
ATOM 1460 C C . ALA A 1 181 ? -12.593 22.119 32.310 1.00 74.81 181 ALA A C 1
ATOM 1462 O O . ALA A 1 181 ? -13.129 23.009 32.978 1.00 74.81 181 ALA A O 1
ATOM 1463 N N . GLU A 1 182 ? -11.744 22.401 31.322 1.00 75.69 182 GLU A N 1
ATOM 1464 C CA . GLU A 1 182 ? -11.358 23.768 30.971 1.00 75.69 182 GLU A CA 1
ATOM 1465 C C . GLU A 1 182 ? -12.504 24.559 30.328 1.00 75.69 182 GLU A C 1
ATOM 1467 O O . GLU A 1 182 ? -12.754 25.706 30.711 1.00 75.69 182 GLU A O 1
ATOM 1472 N N . ILE A 1 183 ? -13.278 23.933 29.437 1.00 74.44 183 ILE A N 1
ATOM 1473 C CA . ILE A 1 183 ? -14.484 24.539 28.850 1.00 74.44 183 ILE A CA 1
ATOM 1474 C C . ILE A 1 183 ? -15.496 24.897 29.948 1.00 74.44 183 ILE A C 1
ATOM 1476 O O . ILE A 1 183 ? -16.041 26.004 29.959 1.00 74.44 183 ILE A O 1
ATOM 1480 N N . LYS A 1 184 ? -15.707 24.001 30.921 1.00 73.62 184 LYS A N 1
ATOM 1481 C CA . LYS A 1 184 ? -16.605 24.243 32.062 1.00 73.62 184 LYS A CA 1
ATOM 1482 C C . LYS A 1 184 ? -16.119 25.404 32.941 1.00 73.62 184 LYS A C 1
ATOM 1484 O O . LYS A 1 184 ? -16.929 26.227 33.363 1.00 73.62 184 LYS A O 1
ATOM 1489 N N . ARG A 1 185 ? -14.805 25.516 33.176 1.00 73.94 185 ARG A N 1
ATOM 1490 C CA . ARG A 1 185 ? -14.197 26.638 33.919 1.00 73.94 185 ARG A CA 1
ATOM 1491 C C . ARG A 1 185 ? -14.334 27.970 33.183 1.00 73.94 185 ARG A C 1
ATOM 1493 O O . ARG A 1 185 ? -14.657 28.970 33.814 1.00 73.94 185 ARG A O 1
ATOM 1500 N N . ARG A 1 186 ? -14.140 27.993 31.860 1.00 71.44 186 ARG A N 1
ATOM 1501 C CA . ARG A 1 186 ? -14.312 29.206 31.041 1.00 71.44 186 ARG A CA 1
ATOM 1502 C C . ARG A 1 186 ? -15.763 29.684 31.007 1.00 71.44 186 ARG A C 1
ATOM 1504 O O . ARG A 1 186 ? -15.989 30.886 31.056 1.00 71.44 186 ARG A O 1
ATOM 1511 N N . ARG A 1 187 ? -16.736 28.765 30.980 1.00 69.44 187 ARG A N 1
ATOM 1512 C CA . ARG A 1 187 ? -18.169 29.104 31.065 1.00 69.44 187 ARG A CA 1
ATOM 1513 C C . ARG A 1 187 ? -18.549 29.699 32.424 1.00 69.44 187 ARG A C 1
ATOM 1515 O O . ARG A 1 187 ? -19.268 30.684 32.453 1.00 69.44 187 ARG A O 1
ATOM 1522 N N . LYS A 1 188 ? -17.996 29.175 33.525 1.00 66.62 188 LYS A N 1
ATOM 1523 C CA . LYS A 1 188 ? -18.199 29.723 34.881 1.00 66.62 188 LYS A CA 1
ATOM 1524 C C . LYS A 1 188 ? -17.539 31.083 35.138 1.00 66.62 188 LYS A C 1
ATOM 1526 O O . LYS A 1 188 ? -17.917 31.738 36.090 1.00 66.62 188 LYS A O 1
ATOM 1531 N N . ARG A 1 189 ? -16.538 31.484 34.348 1.00 67.44 189 ARG A N 1
ATOM 1532 C CA . ARG A 1 189 ? -15.874 32.800 34.460 1.00 67.44 189 ARG A CA 1
ATOM 1533 C C . ARG A 1 189 ? -16.537 33.894 33.614 1.00 67.44 189 ARG A C 1
ATOM 1535 O O . ARG A 1 189 ? -16.085 35.030 33.649 1.00 67.44 189 ARG A O 1
ATOM 1542 N N . LYS A 1 190 ? -17.528 33.531 32.794 1.00 57.84 190 LYS A N 1
ATOM 1543 C CA . LYS A 1 190 ? -18.286 34.443 31.921 1.00 57.84 190 LYS A CA 1
ATOM 1544 C C . LYS A 1 190 ? -19.720 34.700 32.421 1.00 57.84 190 LYS A C 1
ATOM 1546 O O . LYS A 1 190 ? -20.467 35.375 31.723 1.00 57.84 190 LYS A O 1
ATOM 1551 N N . GLN A 1 191 ? -20.086 34.135 33.572 1.00 47.84 191 GLN A N 1
ATOM 1552 C CA . GLN A 1 191 ? -21.257 34.484 34.384 1.00 47.84 191 GL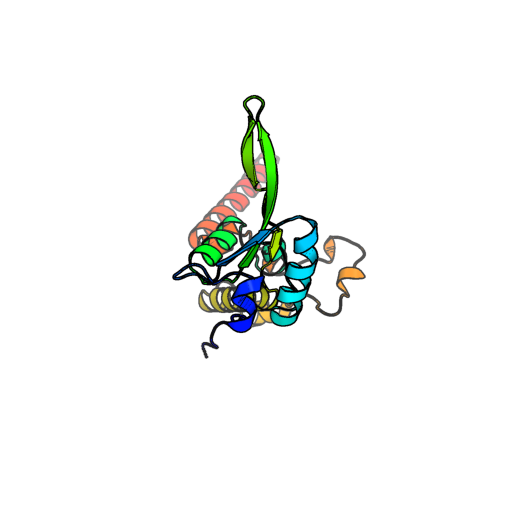N A CA 1
ATOM 1553 C C . GLN A 1 191 ? -20.754 35.222 35.619 1.00 47.84 191 GLN A C 1
ATOM 1555 O O . GLN A 1 191 ? -21.477 36.129 36.072 1.00 47.84 191 GLN A O 1
#

Foldseek 3Di:
DPDPQPDFDDDP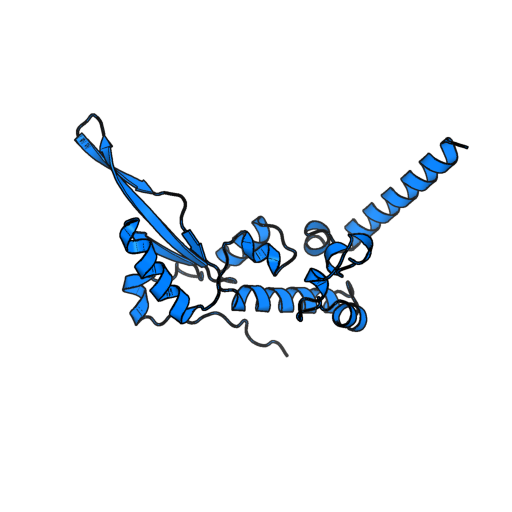VCCVLQNDADPQAQETEDEDAPVSVVVSVVSVCVRLPDWDALVCLCVLALADSVVSVVCRVNNNWHKTWYWHWDWDQDPVRDTDIDTDHTDMITRVSNSNSVSVVLVVVCCVLVVAPPVRVVVQPPPPVCCVVVDDDDVVDDRVSVVDHNCPSPPDPPVVVVVVVVVVVVVVVVVVVVD

Sequence (191 aa):
MQTDFPFVRIPETLYPIVGAPDPGTRIYRRDGSQEESAIWFDAITEVIGPSVSPGGVGMYCPVSRAAVYKRIKEGRLSIFLFHVTHRKTTLFGKNKILRDNPYGYVPASEARAWRLELEARAVRQGLISEEELEGAKPDWEGEFLAWRNRNERLGLLDVYSPWEVTRGTAQAERDHRKQKAEIKRRRKRKQ

Secondary structure (DSSP, 8-state):
--PPP-PPPPPGGGHHHH-PBPTTS-EEEEEE-TTHHHHHHHHHHHHH-SEE-TTGGGGTS---HHHHHHHHHTTSS-EEEEEEEEEEE-TTS-EEEEEPPPEEEEEHHHHHHHHHHHHHHHHHTTSS-HHHHHHT---SSSGGGT--SGGG---TTSSS-HHHHHH-HHHHHHHHHHHHHHHHHHHHT--

Solvent-accessible surface area (backbone atoms only — not comparable to full-atom values): 11179 Å² total; per-residue (Å²): 132,88,73,76,79,72,69,81,79,78,58,74,89,46,25,89,68,49,27,63,59,43,89,86,37,33,42,19,52,30,77,42,41,74,82,52,48,58,62,49,49,53,64,48,35,76,70,47,47,65,60,31,37,70,70,50,42,46,80,58,27,80,52,48,65,67,56,49,54,50,36,33,70,66,35,74,36,55,35,43,34,41,28,36,48,46,83,43,73,43,100,82,74,49,79,40,82,44,72,52,84,53,52,49,40,25,39,42,64,46,36,48,50,51,28,53,53,51,51,56,47,36,41,77,69,68,76,42,53,70,66,59,52,62,76,34,57,71,71,86,85,44,63,73,76,70,57,90,60,77,87,82,66,80,52,67,66,80,74,50,53,46,64,45,74,70,67,46,60,77,58,49,54,53,52,51,53,50,52,55,53,48,54,54,52,54,57,65,74,75,111

Radius of gyration: 22.44 Å; Cα contacts (8 Å, |Δi|>4): 223; chains: 1; bounding box: 58×52×57 Å

Mean predicted aligned error: 12.54 Å

pLDDT: mean 80.07, std 17.17, range [35.47, 98.25]

Nearest PDB structures (foldseek):
  2jbh-assembly1_B-2  TM=5.314E-01  e=7.833E+00  Homo sapiens
  8q3b-assembly1_A  TM=3.605E-01  e=5.805E+00  African swine fever virus BA71V